Protein 4PT1 (pdb70)

Organism: Locusta migratoria (NCBI:txid7004)

Solvent-accessible surface area: 12948 Å² total; per-residue (Å²): 134,158,64,144,14,63,20,89,32,13,123,22,0,67,118,9,4,133,64,0,62,89,91,22,55,6,79,16,75,38,14,62,27,24,6,78,56,49,98,12,78,54,110,61,2,28,39,5,10,32,21,21,5,41,90,14,80,1,5,37,104,116,6,86,31,59,53,66,48,14,29,105,8,13,11,72,70,10,71,140,73,6,54,116,11,6,75,72,1,68,165,32,92,35,112,88,20,12,30,2,0,4,0,0,29,27,11,17,80,79,50,45,77,131,22,19,44,78,38,21,87,30,26,30,85,69,22,51,136,219,98,96,20,55,19,89,30,16,120,31,0,134,122,9,2,136,65,0,52,97,85,20,58,7,69,40,90,8,10,86,55,17,6,51,14,5,65,5,86,63,109,68,2,30,39,5,10,32,19,20,5,43,92,15,79,0,5,39,104,117,7,96,36,58,58,73,56,14,30,104,10,12,10,75,60,12,67,118,67,5,55,144,12,7,75,56,1,92,130,36,114,69,158,98,11,13,41,2,0,14,51,1,28,45,27,17,58,84,54,44,76,109,22,20,42,90,37,22,77,28,26,13,92,56,7,33,152

Structure (mmCIF, N/CA/C/O backbone):
data_4PT1
#
_entry.id   4PT1
#
_cell.length_a   33.103
_cell.length_b   66.039
_cell.length_c   51.134
_cell.angle_alpha   90.00
_cell.angle_beta   92.41
_cell.angle_gamma   90.00
#
_symmetry.space_group_name_H-M   'P 1 21 1'
#
loop_
_entity.id
_entity.type
_entity.pdbx_description
1 polymer 'Odorant-binding protein 1d'
2 non-polymer 2-(2-METHOXYETHOXY)ETHANOL
3 water water
#
loop_
_atom_site.group_PDB
_atom_site.id
_atom_site.type_symbol
_atom_site.label_atom_id
_atom_site.label_alt_id
_atom_site.label_comp_id
_atom_site.label_asym_id
_atom_site.label_entity_id
_atom_site.label_seq_id
_atom_site.pdbx_PDB_ins_code
_atom_site.Cartn_x
_atom_site.Cartn_y
_atom_site.Cartn_z
_atom_site.occupancy
_atom_site.B_iso_or_equiv
_atom_site.auth_seq_id
_atom_site.auth_comp_id
_atom_site.auth_asym_id
_atom_site.auth_atom_id
_atom_site.pdbx_PDB_model_num
ATOM 1 N N . VAL A 1 3 ? 34.887 21.032 19.249 1.00 55.87 3 VAL A N 1
ATOM 2 C CA . VAL A 1 3 ? 34.462 21.629 20.542 1.00 43.55 3 VAL A CA 1
ATOM 3 C C . VAL A 1 3 ? 35.285 21.048 21.685 1.00 36.23 3 VAL A C 1
ATOM 4 O O . VAL A 1 3 ? 35.839 19.947 21.585 1.00 38.97 3 VAL A O 1
ATOM 6 N N . ASN A 1 4 ? 35.366 21.811 22.767 1.00 34.56 4 ASN A N 1
ATOM 7 C CA . ASN A 1 4 ? 36.045 21.394 23.984 1.00 32.33 4 ASN A CA 1
ATOM 8 C C . ASN A 1 4 ? 35.020 21.107 25.066 1.00 34.11 4 ASN A C 1
ATOM 9 O O . ASN A 1 4 ? 35.358 20.988 26.255 1.00 31.36 4 ASN A O 1
ATOM 14 N N . MET A 1 5 ? 33.762 21.010 24.635 1.00 36.36 5 MET A N 1
ATOM 15 C CA . MET A 1 5 ? 32.643 20.745 25.527 1.00 40.63 5 MET A CA 1
ATOM 16 C C . MET A 1 5 ? 32.769 19.327 26.077 1.00 37.43 5 MET A C 1
ATOM 17 O O . MET A 1 5 ? 32.955 18.367 25.316 1.00 39.95 5 MET A O 1
ATOM 19 N N . LYS A 1 6 ? 32.718 19.229 27.405 1.00 34.35 6 LYS A N 1
ATOM 20 C CA . LYS A 1 6 ? 32.759 17.961 28.115 1.00 36.16 6 LYS A CA 1
ATOM 21 C C . LYS A 1 6 ? 31.360 17.758 28.668 1.00 31.63 6 LYS A C 1
ATOM 22 O O . LYS A 1 6 ? 30.930 18.492 29.555 1.00 27.31 6 LYS A O 1
ATOM 27 N N . LEU A 1 7 ? 30.634 16.787 28.122 1.00 30.60 7 LEU A N 1
ATOM 28 C CA . LEU A 1 7 ? 29.288 16.490 28.621 1.00 27.32 7 LEU A CA 1
ATOM 29 C C . LEU A 1 7 ? 29.369 15.956 30.064 1.00 28.49 7 LEU A C 1
ATOM 30 O O . LEU A 1 7 ? 30.072 14.970 30.328 1.00 36.50 7 LEU A O 1
ATOM 35 N N . THR A 1 8 ? 28.702 16.648 30.992 1.00 26.78 8 THR A N 1
ATOM 36 C CA . THR A 1 8 ? 28.498 16.177 32.359 1.00 28.29 8 THR A CA 1
ATOM 37 C C . THR A 1 8 ? 27.008 15.834 32.532 1.00 27.03 8 THR A C 1
ATOM 38 O O . THR A 1 8 ? 26.332 15.560 31.540 1.00 28.19 8 THR A O 1
ATOM 42 N N . GLY A 1 9 ? 26.504 15.816 33.763 1.00 25.14 9 GLY A N 1
ATOM 43 C CA . GLY A 1 9 ? 25.105 15.448 34.023 1.00 28.78 9 GLY A CA 1
ATOM 44 C C . GLY A 1 9 ? 24.948 14.045 34.585 1.00 27.17 9 GLY A C 1
ATOM 45 O O . GLY A 1 9 ? 25.899 13.261 34.585 1.00 26.10 9 GLY A O 1
ATOM 46 N N . ARG A 1 10 ? 23.745 13.727 35.068 1.00 23.79 10 ARG A N 1
ATOM 47 C CA . ARG A 1 10 ? 23.513 12.470 35.793 1.00 23.09 10 ARG A CA 1
ATOM 48 C C . ARG A 1 10 ? 23.736 11.221 34.940 1.00 23.05 10 ARG A C 1
ATOM 49 O O . ARG A 1 10 ? 24.256 10.224 35.434 1.00 23.13 10 ARG A O 1
ATOM 57 N N . ILE A 1 11 ? 23.381 11.275 33.657 1.00 21.78 11 ILE A N 1
ATOM 58 C CA . ILE A 1 11 ? 23.582 10.125 32.779 1.00 20.19 11 ILE A CA 1
ATOM 59 C C . ILE A 1 11 ? 25.074 9.872 32.524 1.00 19.76 11 ILE A C 1
ATOM 60 O O . ILE A 1 11 ? 25.559 8.739 32.616 1.00 21.60 11 ILE A O 1
ATOM 65 N N . MET A 1 12 ? 25.819 10.922 32.228 1.00 21.17 12 MET A N 1
ATOM 66 C CA . MET A 1 12 ? 27.243 10.744 32.002 1.00 23.36 12 MET A CA 1
ATOM 67 C C . MET A 1 12 ? 27.948 10.303 33.286 1.00 22.64 12 MET A C 1
ATOM 68 O O . MET A 1 12 ? 28.808 9.403 33.236 1.00 25.55 12 MET A O 1
ATOM 73 N N . ASP A 1 13 ? 27.573 10.908 34.415 1.00 23.64 13 ASP A N 1
ATOM 74 C CA . ASP A 1 13 ? 28.135 10.551 35.739 1.00 26.93 13 ASP A CA 1
ATOM 75 C C . ASP A 1 13 ? 28.000 9.064 36.045 1.00 23.72 13 ASP A C 1
ATOM 76 O O . ASP A 1 13 ? 28.920 8.448 36.598 1.00 23.44 13 ASP A O 1
ATOM 81 N N . ALA A 1 14 ? 26.849 8.496 35.698 1.00 20.63 14 ALA A N 1
ATOM 82 C CA . ALA A 1 14 ? 26.528 7.117 36.052 1.00 19.70 14 ALA A CA 1
ATOM 83 C C . ALA A 1 14 ? 26.536 6.167 34.856 1.00 17.67 14 ALA A C 1
ATOM 84 O O . ALA A 1 14 ? 26.002 5.073 34.955 1.00 15.76 14 ALA A O 1
ATOM 86 N N . ALA A 1 15 ? 27.185 6.551 33.760 1.00 17.07 15 ALA A N 1
ATOM 87 C CA . ALA A 1 15 ? 27.232 5.718 32.557 1.00 18.90 15 ALA A CA 1
ATOM 88 C C . ALA A 1 15 ? 27.751 4.297 32.788 1.00 16.57 15 ALA A C 1
ATOM 89 O O . ALA A 1 15 ? 27.166 3.341 32.278 1.00 14.19 15 ALA A O 1
ATOM 91 N N . LYS A 1 16 ? 28.866 4.162 33.505 1.00 15.69 16 LYS A N 1
ATOM 92 C CA . LYS A 1 16 ? 29.435 2.843 33.805 1.00 16.82 16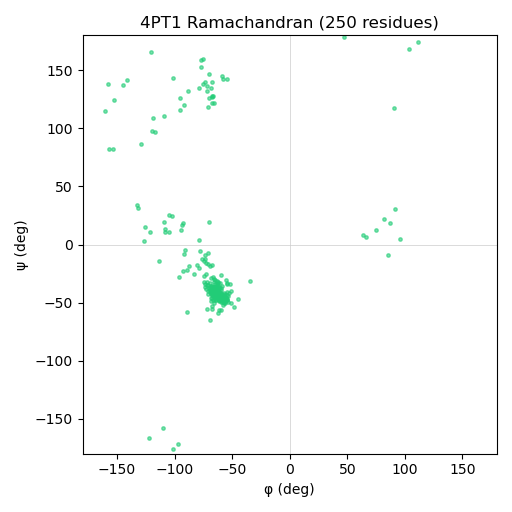 LYS A CA 1
ATOM 93 C C . LYS A 1 16 ? 28.483 2.014 34.646 1.00 14.52 16 LYS A C 1
ATOM 94 O O . LYS A 1 16 ? 28.297 0.838 34.386 1.00 15.78 16 LYS A O 1
ATOM 97 N N . GLU A 1 17 ? 27.921 2.625 35.687 1.00 14.41 17 GLU A N 1
ATOM 98 C CA . GLU A 1 17 ? 26.978 1.955 36.570 1.00 14.02 17 GLU A CA 1
ATOM 99 C C . GLU A 1 17 ? 25.761 1.422 35.841 1.00 14.32 17 GLU A C 1
ATOM 100 O O . GLU A 1 17 ? 25.421 0.236 35.969 1.00 14.92 17 GLU A O 1
ATOM 106 N N . VAL A 1 18 ? 25.112 2.295 35.077 1.00 15.04 18 VAL A N 1
ATOM 107 C CA . VAL A 1 18 ? 23.881 1.922 34.371 1.00 14.31 18 VAL A CA 1
ATOM 108 C C . VAL A 1 18 ? 24.184 0.973 33.216 1.00 12.88 18 VAL A C 1
ATOM 109 O O . VAL A 1 18 ? 23.426 0.044 32.979 1.00 13.46 18 VAL A O 1
ATOM 113 N N . ASP A 1 19 ? 25.322 1.145 32.545 1.00 13.31 19 ASP A N 1
ATOM 114 C CA . ASP A 1 19 ? 25.715 0.186 31.521 1.00 12.53 19 ASP A CA 1
ATOM 115 C C . ASP A 1 19 ? 25.936 -1.209 32.128 1.00 14.13 19 ASP A C 1
ATOM 116 O O . ASP A 1 19 ? 25.542 -2.238 31.561 1.00 14.18 19 ASP A O 1
ATOM 121 N N . HIS A 1 20 ? 26.569 -1.249 33.297 1.00 13.36 20 HIS A N 1
ATOM 122 C CA . HIS A 1 20 ? 26.796 -2.542 33.952 1.00 15.39 20 HIS A CA 1
ATOM 123 C C . HIS A 1 20 ? 25.493 -3.288 34.179 1.00 15.35 20 HIS A C 1
ATOM 124 O O . HIS A 1 20 ? 25.362 -4.446 33.777 1.00 16.36 20 HIS A O 1
ATOM 131 N N . THR A 1 21 ? 24.498 -2.622 34.763 1.00 14.97 21 THR A N 1
ATOM 132 C CA . THR A 1 21 ? 23.253 -3.307 35.101 1.00 16.00 21 THR A CA 1
ATOM 133 C C . THR 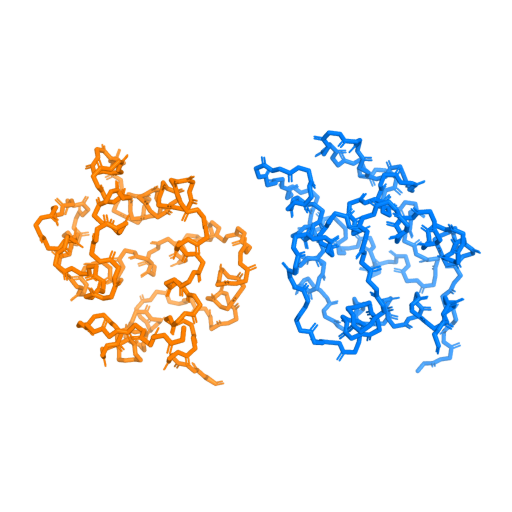A 1 21 ? 22.478 -3.637 33.824 1.00 14.28 21 THR A C 1
ATOM 134 O O . THR A 1 21 ? 21.961 -4.737 33.665 1.00 14.37 21 THR A O 1
ATOM 138 N N . CYS A 1 22 ? 22.433 -2.704 32.894 1.00 11.99 22 CYS A N 1
ATOM 139 C CA . CYS A 1 22 ? 21.625 -2.910 31.689 1.00 12.95 22 CYS A CA 1
ATOM 140 C C . CYS A 1 22 ? 22.201 -3.907 30.683 1.00 14.58 22 CYS A C 1
ATOM 141 O O . CYS A 1 22 ? 21.451 -4.632 30.005 1.00 14.20 22 CYS A O 1
ATOM 144 N N . ARG A 1 23 ? 23.518 -3.918 30.547 1.00 15.44 23 ARG A N 1
ATOM 145 C CA . ARG A 1 23 ? 24.151 -4.884 29.654 1.00 17.60 23 ARG A CA 1
ATOM 146 C C . ARG A 1 23 ? 24.016 -6.291 30.178 1.00 15.92 23 ARG A C 1
ATOM 147 O O . ARG A 1 23 ? 23.803 -7.217 29.402 1.00 20.30 23 ARG A O 1
ATOM 155 N N . SER A 1 24 ? 24.149 -6.450 31.486 1.00 18.54 24 SER A N 1
ATOM 156 C CA . SER A 1 24 ? 23.969 -7.761 32.094 1.00 23.84 24 SER A CA 1
ATOM 157 C C . SER A 1 24 ? 22.524 -8.240 31.943 1.00 23.04 24 SER A C 1
ATOM 158 O O . SER A 1 24 ? 22.316 -9.404 31.653 1.00 27.30 24 SER A O 1
ATOM 161 N N . SER A 1 25 ? 21.549 -7.342 32.080 1.00 18.54 25 SER A N 1
ATOM 162 C CA . SER A 1 25 ? 20.113 -7.715 31.928 1.00 18.40 25 SER A CA 1
ATOM 163 C C . SER A 1 25 ? 19.714 -8.123 30.493 1.00 18.97 25 SER A C 1
ATOM 164 O O . SER A 1 25 ? 19.010 -9.128 30.270 1.00 21.57 25 SER A O 1
ATOM 167 N N . THR A 1 26 ? 20.186 -7.366 29.510 1.00 16.97 26 THR A N 1
ATOM 168 C CA . THR A 1 26 ? 19.704 -7.469 28.133 1.00 17.77 26 THR A CA 1
ATOM 169 C C . THR A 1 26 ? 20.530 -8.436 27.275 1.00 19.26 26 THR A C 1
ATOM 170 O O . THR A 1 26 ? 20.049 -8.947 26.250 1.00 21.07 26 THR A O 1
ATOM 174 N N . GLY A 1 27 ? 21.772 -8.673 27.684 1.00 19.02 27 GLY A N 1
ATOM 175 C CA . GLY A 1 27 ? 22.674 -9.596 26.973 1.00 22.39 27 GLY A CA 1
ATOM 176 C C . GLY A 1 27 ? 23.353 -8.947 25.776 1.00 26.43 27 GLY A C 1
ATOM 177 O O . GLY A 1 27 ? 23.804 -9.620 24.846 1.00 27.58 27 GLY A O 1
ATOM 178 N N . VAL A 1 28 ? 23.431 -7.624 25.796 1.00 25.60 28 VAL A N 1
ATOM 179 C CA . VAL A 1 28 ? 24.047 -6.899 24.694 1.00 31.89 28 VAL A CA 1
ATOM 180 C C . VAL A 1 28 ? 25.556 -6.804 25.035 1.00 32.53 28 VAL A C 1
ATOM 181 O O . VAL A 1 28 ? 25.914 -6.515 26.179 1.00 36.79 28 VAL A O 1
ATOM 185 N N . PRO A 1 29 ? 26.448 -7.130 24.082 1.00 38.94 29 PRO A N 1
ATOM 186 C CA . PRO A 1 29 ? 27.888 -6.947 24.279 1.00 40.54 29 PRO A CA 1
ATOM 187 C C . PRO A 1 29 ? 28.331 -5.627 23.641 1.00 41.41 29 PRO A C 1
ATOM 188 O O . PRO A 1 29 ? 27.487 -4.876 23.185 1.00 41.44 29 PRO A O 1
ATOM 192 N N . ARG A 1 30 ? 29.637 -5.373 23.581 1.00 45.73 30 ARG A N 1
ATOM 193 C CA . ARG A 1 30 ? 30.171 -4.091 23.099 1.00 45.07 30 ARG A CA 1
ATOM 194 C C . ARG A 1 30 ? 30.069 -3.824 21.594 1.00 48.40 30 ARG A C 1
ATOM 195 O O . ARG A 1 30 ? 29.517 -2.799 21.207 1.00 38.01 30 ARG A O 1
ATOM 203 N N . ASP A 1 31 ? 30.602 -4.705 20.743 1.00 54.32 31 ASP A N 1
ATOM 204 C CA . ASP A 1 31 ? 30.529 -4.492 19.278 1.00 49.93 31 ASP A CA 1
ATOM 205 C C . ASP A 1 31 ? 29.204 -3.813 18.889 1.00 51.51 31 ASP A C 1
ATOM 206 O O . ASP A 1 31 ? 29.127 -3.022 17.939 1.00 38.63 31 ASP A O 1
ATOM 208 N N . MET A 1 32 ? 28.164 -4.112 19.656 1.00 49.71 32 MET A N 1
ATOM 209 C CA . MET A 1 32 ? 26.897 -3.423 19.529 1.00 44.66 32 MET A CA 1
ATOM 210 C C . MET A 1 32 ? 26.925 -1.953 19.947 1.00 33.58 32 MET A C 1
ATOM 211 O O . MET A 1 32 ? 26.559 -1.118 19.137 1.00 31.46 32 MET A O 1
ATOM 216 N N . LEU A 1 33 ? 27.368 -1.668 21.181 1.00 32.21 33 LEU A N 1
ATOM 217 C CA . LEU A 1 33 ? 27.335 -0.316 21.785 1.00 27.65 33 LEU A CA 1
ATOM 218 C C . LEU A 1 33 ? 28.314 0.684 21.140 1.00 31.30 33 LEU A C 1
ATOM 219 O O . LEU A 1 33 ? 27.869 1.690 20.534 1.00 31.09 33 LEU A O 1
ATOM 224 N N . HIS A 1 34 ? 29.628 0.442 21.262 1.00 22.96 34 HIS A N 1
ATOM 225 C CA A HIS A 1 34 ? 30.565 1.403 20.647 0.50 21.85 34 HIS A CA 1
ATOM 226 C CA B HIS A 1 34 ? 30.647 1.283 20.636 0.50 20.35 34 HIS A CA 1
ATOM 227 C C . HIS A 1 34 ? 30.370 1.445 19.169 1.00 17.83 34 HIS A C 1
ATOM 228 O O . HIS A 1 34 ? 30.625 2.491 18.560 1.00 25.13 34 HIS A O 1
ATOM 241 N N . ARG A 1 35 ? 29.870 0.369 18.579 1.00 20.26 35 ARG A N 1
ATOM 242 C CA . ARG A 1 35 ? 29.527 0.378 17.142 1.00 23.83 35 ARG A CA 1
ATOM 243 C C . ARG A 1 35 ? 28.310 1.197 16.823 1.00 28.30 35 ARG A C 1
ATOM 244 O O . ARG A 1 35 ? 28.204 1.786 15.743 1.00 32.25 35 ARG A O 1
ATOM 246 N N . TYR A 1 36 ? 27.348 1.196 17.735 1.00 26.23 36 TYR A N 1
ATOM 247 C CA . TYR A 1 36 ? 26.211 2.083 17.590 1.00 25.19 36 TYR A CA 1
ATOM 248 C C . TYR A 1 36 ? 26.675 3.526 17.749 1.00 23.15 36 TYR A C 1
ATOM 249 O O . TYR A 1 36 ? 26.210 4.397 17.028 1.00 24.40 36 TYR A O 1
ATOM 258 N N . ALA A 1 37 ? 27.585 3.771 18.700 1.00 21.89 37 ALA A N 1
ATOM 259 C CA . ALA A 1 37 ? 28.145 5.111 18.888 1.00 24.01 37 ALA A CA 1
ATOM 260 C C . ALA A 1 37 ? 28.827 5.554 17.591 1.00 29.10 37 ALA A C 1
ATOM 261 O O . ALA A 1 37 ? 28.538 6.641 17.051 1.00 25.67 37 ALA A O 1
ATOM 263 N N . GLU A 1 38 ? 29.675 4.670 17.058 1.00 28.23 38 GLU A N 1
ATOM 264 C CA . GLU A 1 38 ? 30.392 4.918 15.809 1.00 31.68 38 GLU A CA 1
ATOM 265 C C . GLU A 1 38 ? 29.464 4.893 14.574 1.00 30.64 38 GLU A C 1
ATOM 266 O O . GLU A 1 38 ? 29.935 4.697 13.447 1.00 28.17 38 GLU A O 1
ATOM 268 N N . GLY A 1 39 ? 28.157 5.058 14.796 1.00 30.13 39 GLY A N 1
ATOM 269 C CA . GLY A 1 39 ? 27.181 5.280 13.700 1.00 30.76 39 GLY A CA 1
ATOM 270 C C . GLY A 1 39 ? 26.625 4.043 13.009 1.00 32.15 39 GLY A C 1
ATOM 271 O O . GLY A 1 39 ? 25.676 4.142 12.200 1.00 29.84 39 GLY A O 1
ATOM 272 N N . GLN A 1 40 ? 27.194 2.877 13.314 1.00 34.35 40 GLN A N 1
ATOM 273 C CA . GLN A 1 40 ? 26.793 1.625 12.669 1.00 32.68 40 GLN A CA 1
ATOM 274 C C . GLN A 1 40 ? 25.380 1.269 13.096 1.00 32.22 40 GLN A C 1
ATOM 275 O O . GLN A 1 40 ? 25.017 1.449 14.260 1.00 31.18 40 GLN A O 1
ATOM 277 N N . THR A 1 41 ? 24.562 0.774 12.180 1.00 33.84 41 THR A N 1
ATOM 278 C CA . THR A 1 41 ? 23.211 0.397 12.594 1.00 37.46 41 THR A CA 1
ATOM 279 C C . THR A 1 41 ? 23.244 -0.861 13.474 1.00 38.01 41 THR A C 1
ATOM 280 O O . THR A 1 41 ? 23.710 -1.921 13.060 1.00 35.88 41 THR A O 1
ATOM 284 N N . VAL A 1 42 ? 22.788 -0.696 14.713 1.00 33.42 42 VAL A N 1
ATOM 285 C CA . VAL A 1 42 ? 22.609 -1.790 15.640 1.00 29.92 42 VAL A CA 1
ATOM 286 C C . VAL A 1 42 ? 21.121 -1.825 15.974 1.00 33.40 42 VAL A C 1
ATOM 287 O O . VAL A 1 42 ? 20.625 -0.931 16.641 1.00 34.41 42 VAL A O 1
ATOM 291 N N . ASP A 1 43 ? 20.406 -2.838 15.478 1.00 32.86 43 ASP A N 1
ATOM 292 C CA . ASP A 1 43 ? 18.955 -2.962 15.685 1.00 31.88 43 ASP A CA 1
ATOM 293 C C . ASP A 1 43 ? 18.514 -4.315 16.293 1.00 28.42 43 ASP A C 1
ATOM 294 O O . ASP A 1 43 ? 17.347 -4.674 16.247 1.00 28.58 43 ASP A O 1
ATOM 299 N N . ASP A 1 44 ? 19.459 -5.068 16.832 1.00 31.01 44 ASP A N 1
ATOM 300 C CA . ASP A 1 44 ? 19.157 -6.312 17.525 1.00 25.69 44 ASP A CA 1
ATOM 301 C C . ASP A 1 44 ? 18.130 -6.051 18.630 1.00 25.61 44 ASP A C 1
ATOM 302 O O . ASP A 1 44 ? 18.155 -4.989 19.271 1.00 24.31 44 ASP A O 1
ATOM 307 N N . ASP A 1 45 ? 17.207 -7.001 18.813 1.00 24.21 45 ASP A N 1
ATOM 308 C CA . ASP A 1 45 ? 16.182 -6.902 19.837 1.00 22.03 45 ASP A CA 1
ATOM 309 C C . ASP A 1 45 ? 16.791 -6.580 21.194 1.00 17.31 45 ASP A C 1
ATOM 310 O O . ASP A 1 45 ? 16.212 -5.811 21.932 1.00 17.12 45 ASP A O 1
ATOM 315 N N . ASP A 1 46 ? 17.932 -7.178 21.525 1.00 16.98 46 ASP A N 1
ATOM 316 C CA . ASP A 1 46 ? 18.601 -6.906 22.810 1.00 17.70 46 ASP A CA 1
ATOM 317 C C . ASP A 1 46 ? 19.160 -5.495 22.923 1.00 17.16 46 ASP A C 1
ATOM 318 O O . ASP A 1 46 ? 19.114 -4.907 23.992 1.00 14.94 46 ASP A O 1
ATOM 323 N N . PHE A 1 47 ? 19.701 -4.959 21.837 1.00 17.29 47 PHE A N 1
ATOM 324 C CA . PHE A 1 47 ? 20.142 -3.565 21.864 1.00 18.53 47 PHE A CA 1
ATOM 325 C C . PHE A 1 47 ? 18.968 -2.596 22.135 1.00 16.41 47 PHE A C 1
ATOM 326 O O . PHE A 1 47 ? 19.088 -1.669 22.937 1.00 15.14 47 PHE A O 1
ATOM 334 N N . LYS A 1 48 ? 17.824 -2.807 21.501 1.00 15.55 48 LYS A N 1
ATOM 335 C CA . LYS A 1 48 ? 16.639 -1.992 21.798 1.00 16.96 48 LYS A CA 1
ATOM 336 C C . LYS A 1 48 ? 16.262 -2.022 23.292 1.00 16.82 48 LYS A C 1
ATOM 337 O O . LYS A 1 48 ? 15.928 -0.992 23.904 1.00 15.51 48 LYS A O 1
ATOM 343 N N . CYS A 1 49 ? 16.323 -3.205 23.884 1.00 15.61 49 CYS A N 1
ATOM 344 C CA . CYS A 1 49 ? 15.972 -3.340 25.288 1.00 12.39 49 CYS A CA 1
ATOM 345 C C . CYS A 1 49 ? 17.052 -2.734 26.182 1.00 12.93 49 CYS A C 1
ATOM 346 O O . CYS A 1 49 ? 16.752 -2.287 27.266 1.00 13.23 49 CYS A O 1
ATOM 349 N N . TYR A 1 50 ? 18.288 -2.669 25.689 1.00 13.11 50 TYR A N 1
ATOM 350 C CA . TYR A 1 50 ? 19.349 -1.935 26.369 1.00 11.68 50 TYR A CA 1
ATOM 351 C C . TYR A 1 50 ? 19.039 -0.421 26.432 1.00 11.52 50 TYR A C 1
ATOM 352 O O . TYR A 1 50 ? 19.162 0.191 27.496 1.00 10.47 50 TYR A O 1
ATOM 361 N N . LEU A 1 51 ? 18.640 0.189 25.310 1.00 11.87 51 LEU A N 1
ATOM 362 C CA . LEU A 1 51 ? 18.151 1.579 25.298 1.00 13.29 51 LEU A CA 1
ATOM 363 C C . LEU A 1 51 ? 17.001 1.773 26.284 1.00 11.77 51 LEU A C 1
ATOM 364 O O . LEU A 1 51 ? 16.995 2.728 27.089 1.00 11.18 51 LEU A O 1
ATOM 369 N N . LYS A 1 52 ? 16.034 0.858 26.231 1.00 12.06 52 LYS A N 1
ATOM 370 C CA . LYS A 1 52 ? 14.902 0.889 27.157 1.00 11.56 52 LYS A CA 1
ATOM 371 C C . LYS A 1 52 ? 15.386 0.840 28.603 1.00 11.34 52 LYS A C 1
ATOM 372 O O . LYS A 1 52 ? 14.916 1.600 29.452 1.00 11.00 52 LYS A O 1
ATOM 378 N N . CYS A 1 53 ? 16.342 -0.031 28.886 1.00 11.16 53 CYS A N 1
ATOM 379 C CA . CYS A 1 53 ? 16.824 -0.205 30.248 1.00 10.89 53 CYS A CA 1
ATOM 380 C C . CYS A 1 53 ? 17.467 1.072 30.779 1.00 11.16 53 CYS A C 1
ATOM 381 O O . CYS A 1 53 ? 17.241 1.433 31.924 1.00 12.44 53 CYS A O 1
ATOM 384 N N . ILE A 1 54 ? 18.278 1.738 29.959 1.00 11.25 54 ILE A N 1
ATOM 385 C CA . ILE A 1 54 ? 18.869 3.031 30.311 1.00 12.92 54 ILE A CA 1
ATOM 386 C C . ILE A 1 54 ? 17.759 4.036 30.640 1.00 12.98 54 ILE A C 1
ATOM 387 O O . ILE A 1 54 ? 17.813 4.733 31.643 1.00 12.05 54 ILE A O 1
ATOM 392 N N . MET A 1 55 ? 16.732 4.101 29.801 1.00 10.64 55 MET A N 1
ATOM 393 C CA . MET A 1 55 ? 15.682 5.081 30.047 1.00 9.68 55 MET A CA 1
ATOM 394 C C . MET A 1 55 ? 14.958 4.791 31.360 1.00 9.60 55 MET A C 1
ATOM 395 O O . MET A 1 55 ? 14.598 5.719 32.086 1.00 13.84 55 MET A O 1
ATOM 400 N N . VAL A 1 56 ? 14.739 3.514 31.661 1.00 10.36 56 VAL A N 1
ATOM 401 C CA . VAL A 1 56 ? 14.052 3.116 32.912 1.00 11.59 56 VAL A CA 1
ATOM 402 C C . VAL A 1 56 ? 14.903 3.499 34.106 1.00 12.89 56 VAL A C 1
ATOM 403 O O . VAL A 1 56 ? 14.403 4.033 35.078 1.00 13.89 56 VAL A O 1
ATOM 407 N N . GLU A 1 57 ? 16.206 3.264 34.012 1.00 12.43 57 GLU A N 1
ATOM 408 C CA . GLU A 1 57 ? 17.110 3.589 35.115 1.00 13.93 57 GLU A CA 1
ATOM 409 C C . GLU A 1 57 ? 17.211 5.120 35.338 1.00 16.92 57 GLU A C 1
ATOM 410 O O . GLU A 1 57 ? 17.437 5.578 36.468 1.00 19.80 57 GLU A O 1
ATOM 416 N N . PHE A 1 58 ? 17.000 5.906 34.286 1.00 17.36 58 PHE A N 1
ATOM 417 C CA . PHE A 1 58 ? 16.975 7.379 34.428 1.00 17.69 58 PHE A CA 1
ATOM 418 C C . PHE A 1 58 ? 15.567 7.988 34.377 1.00 17.54 58 PHE A C 1
ATOM 419 O O . PHE A 1 58 ? 15.397 9.156 34.022 1.00 18.53 58 PHE A O 1
ATOM 427 N N . ASN A 1 59 ? 14.563 7.191 34.744 1.00 16.04 59 ASN A N 1
ATOM 428 C CA . ASN A 1 59 ? 13.206 7.681 35.020 1.00 18.00 59 ASN A CA 1
ATOM 429 C C . ASN A 1 59 ? 12.414 8.264 33.841 1.00 17.55 59 ASN A C 1
ATOM 430 O O . ASN A 1 59 ? 11.306 8.774 34.054 1.00 18.62 59 ASN A O 1
ATOM 435 N N . SER A 1 60 ? 12.949 8.167 32.621 1.00 13.30 60 SER A N 1
ATOM 436 C CA . SER A 1 60 ? 12.299 8.725 31.425 1.00 15.35 60 SER A CA 1
ATOM 437 C C . SER A 1 60 ? 11.407 7.727 30.723 1.00 15.33 60 SER A C 1
ATOM 438 O O . SER A 1 60 ? 10.695 8.092 29.786 1.00 16.63 60 SER A O 1
ATOM 441 N N . LEU A 1 61 ? 11.452 6.465 31.161 1.00 16.72 61 LEU A N 1
ATOM 442 C CA . LEU A 1 61 ? 10.512 5.456 30.692 1.00 18.25 61 LEU A CA 1
ATOM 443 C C . L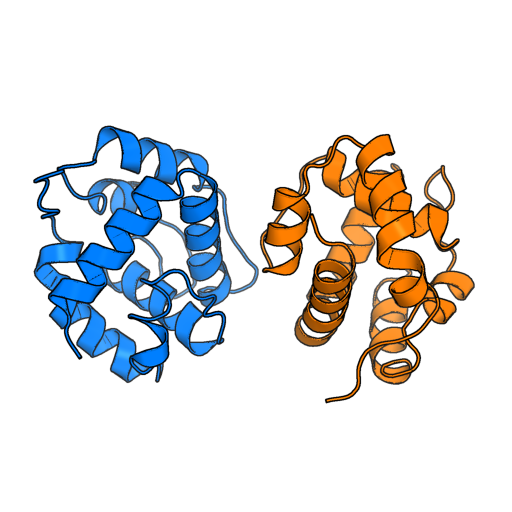EU A 1 61 ? 10.110 4.542 31.852 1.00 17.85 61 LEU A C 1
ATOM 444 O O . LEU A 1 61 ? 10.920 4.217 32.729 1.00 17.81 61 LEU A O 1
ATOM 449 N N . SER A 1 62 ? 8.842 4.157 31.883 1.00 21.11 62 SER A N 1
ATOM 450 C CA . SER A 1 62 ? 8.395 3.150 32.836 1.00 19.77 62 SER A CA 1
ATOM 451 C C . SER A 1 62 ? 8.837 1.800 32.301 1.00 17.89 62 SER A C 1
ATOM 452 O O . SER A 1 62 ? 9.080 1.638 31.110 1.00 17.35 62 SER A O 1
ATOM 455 N N . ASP A 1 63 ? 8.920 0.815 33.176 1.00 18.85 63 ASP A N 1
ATOM 456 C CA . ASP A 1 63 ? 9.222 -0.561 32.751 1.00 21.61 63 ASP A CA 1
ATOM 457 C C . ASP A 1 63 ? 8.292 -1.037 31.630 1.00 20.48 63 ASP A C 1
ATOM 458 O O . ASP A 1 63 ? 8.720 -1.771 30.730 1.00 21.26 63 ASP A O 1
ATOM 463 N N . ASP A 1 64 ? 7.032 -0.597 31.653 1.00 20.14 64 ASP A N 1
ATOM 464 C CA . ASP A 1 64 ? 6.076 -1.003 30.623 1.00 24.16 64 ASP A CA 1
ATOM 465 C C . ASP A 1 64 ? 5.970 -0.020 29.462 1.00 22.78 64 ASP A C 1
ATOM 466 O O . ASP A 1 64 ? 5.069 -0.111 28.639 1.00 24.61 64 ASP A O 1
ATOM 471 N N . GLY A 1 65 ? 6.917 0.914 29.395 1.00 19.74 65 GLY A N 1
ATOM 472 C CA . GLY A 1 65 ? 7.113 1.708 28.219 1.00 19.54 65 GLY A CA 1
ATOM 473 C C . GLY A 1 65 ? 6.354 3.031 28.167 1.00 16.01 65 GLY A C 1
ATOM 474 O O . GLY A 1 65 ? 6.043 3.472 27.087 1.00 22.27 65 GLY A O 1
ATOM 475 N N . VAL A 1 66 ? 6.100 3.669 29.312 1.00 20.37 66 VAL A N 1
ATOM 476 C CA . VAL A 1 66 ? 5.464 5.008 29.346 1.00 20.47 66 VAL A CA 1
ATOM 477 C C . VAL A 1 66 ? 6.555 6.092 29.441 1.00 21.14 66 VAL A C 1
ATOM 478 O O . VAL A 1 66 ? 7.286 6.155 30.428 1.00 21.49 66 VAL A O 1
ATOM 482 N N . PHE A 1 67 ? 6.649 6.928 28.407 1.00 19.73 67 PHE A N 1
ATOM 483 C CA . PHE A 1 67 ? 7.620 8.050 28.361 1.00 17.99 67 PHE A CA 1
ATOM 484 C C . PHE A 1 67 ? 7.290 9.159 29.365 1.00 20.75 67 PHE A C 1
ATOM 485 O O . PHE A 1 67 ? 6.135 9.563 29.490 1.00 24.06 67 PHE A O 1
ATOM 493 N N . VAL A 1 68 ? 8.303 9.648 30.087 1.00 19.26 68 VAL A N 1
ATOM 494 C CA . VAL A 1 68 ? 8.130 10.692 31.095 1.00 19.99 68 VAL A CA 1
ATOM 495 C C . VAL A 1 68 ? 8.980 11.933 30.727 1.00 20.73 68 VAL A C 1
ATOM 496 O O . VAL A 1 68 ? 10.175 12.009 31.013 1.00 18.29 68 VAL A O 1
ATOM 500 N N . LEU A 1 69 ? 8.328 12.910 30.107 1.00 20.02 69 LEU A N 1
ATOM 501 C CA . LEU A 1 69 ? 9.008 14.089 29.523 1.00 16.91 69 LEU A CA 1
ATOM 502 C C . LEU A 1 69 ? 9.859 14.875 30.510 1.00 16.43 69 LEU A C 1
ATOM 503 O O . LEU A 1 69 ? 10.960 15.252 30.183 1.00 21.15 69 LEU A O 1
ATOM 508 N N . GLU A 1 70 ? 9.344 15.131 31.703 1.00 19.13 70 GLU A N 1
ATOM 509 C CA . GLU A 1 70 ? 10.027 15.979 32.683 1.00 18.55 70 GLU A CA 1
ATOM 510 C C . GLU A 1 70 ? 11.359 15.364 33.077 1.00 18.44 70 GLU A C 1
ATOM 511 O O . GLU A 1 70 ? 12.371 16.059 33.225 1.00 15.88 70 GLU A O 1
ATOM 513 N N . GLU A 1 71 ? 11.367 14.045 33.212 1.00 17.91 71 GLU A N 1
ATOM 514 C CA . GLU A 1 71 ? 12.589 13.329 33.558 1.00 17.44 71 GLU A CA 1
ATOM 515 C C . GLU A 1 71 ? 13.593 13.344 32.423 1.00 14.06 71 GLU A C 1
ATOM 516 O O . GLU A 1 71 ? 14.779 13.457 32.658 1.00 15.66 71 GLU A O 1
ATOM 522 N N . GLU A 1 72 ? 13.121 13.237 31.195 1.00 13.64 72 GLU A N 1
ATOM 523 C CA . GLU A 1 72 ? 14.038 13.223 30.062 1.00 13.90 72 GLU A CA 1
ATOM 524 C C . GLU A 1 72 ? 14.685 14.586 29.862 1.00 13.29 72 GLU A C 1
ATOM 525 O O . GLU A 1 72 ? 15.867 14.663 29.535 1.00 12.62 72 GLU A O 1
ATOM 531 N N . LEU A 1 73 ? 13.918 15.660 30.077 1.00 13.50 73 LEU A N 1
ATOM 532 C CA . LEU A 1 73 ? 14.468 17.010 29.978 1.00 14.12 73 LEU A CA 1
ATOM 533 C C . LEU A 1 73 ? 15.546 17.194 31.016 1.00 14.91 73 LEU A C 1
ATOM 534 O O . LEU A 1 73 ? 16.585 17.774 30.729 1.00 18.20 73 LEU A O 1
ATOM 539 N N . GLU A 1 74 ? 15.316 16.692 32.224 1.00 16.71 74 GLU A N 1
ATOM 540 C CA . GLU A 1 74 ? 16.369 16.712 33.240 1.00 20.13 74 GLU A CA 1
ATOM 541 C C . GLU A 1 74 ? 17.601 15.887 32.827 1.00 19.95 74 GLU A C 1
ATOM 542 O O . GLU A 1 74 ? 18.737 16.243 33.174 1.00 26.02 74 GLU A O 1
ATOM 548 N N . ASN A 1 75 ? 17.378 14.799 32.090 1.00 17.84 75 ASN A N 1
ATOM 549 C CA . ASN A 1 75 ? 18.480 13.927 31.606 1.00 16.90 75 ASN A CA 1
ATOM 550 C C . ASN A 1 75 ? 19.396 14.561 30.564 1.00 16.36 75 ASN A C 1
ATOM 551 O O . ASN A 1 75 ? 20.493 14.062 30.316 1.00 16.40 75 ASN A O 1
ATOM 556 N N . VAL A 1 76 ? 18.949 15.637 29.925 1.00 15.50 76 VAL A N 1
ATOM 557 C CA . VAL A 1 76 ? 19.804 16.319 28.925 1.00 15.33 76 VAL A CA 1
ATOM 558 C C . VAL A 1 76 ? 21.016 16.940 29.625 1.00 15.57 76 VAL A C 1
ATOM 559 O O . VAL A 1 76 ? 20.838 17.641 30.616 1.00 18.04 76 VAL A O 1
ATOM 563 N N . PRO A 1 77 ? 22.246 16.646 29.148 1.00 15.06 77 PRO A N 1
ATOM 564 C CA . PRO A 1 77 ? 23.450 17.192 29.780 1.00 18.03 77 PRO A CA 1
ATOM 565 C C . PRO A 1 77 ? 23.408 18.703 29.788 1.00 18.44 77 PRO A C 1
ATOM 566 O O . PRO A 1 77 ? 22.925 19.306 28.821 1.00 19.09 77 PRO A O 1
ATOM 570 N N . PRO A 1 78 ? 23.898 19.327 30.871 1.00 18.20 78 PRO A N 1
ATOM 571 C CA . PRO A 1 78 ? 23.757 20.784 30.989 1.00 18.67 78 PRO A CA 1
ATOM 572 C C . PRO A 1 78 ? 24.425 21.561 29.856 1.00 18.50 78 PRO A C 1
ATOM 573 O O . PRO A 1 78 ? 23.967 22.654 29.522 1.00 26.27 78 PRO A O 1
ATOM 577 N N . GLU A 1 79 ? 25.454 20.987 29.234 1.00 17.14 79 GLU A N 1
ATOM 578 C CA . GLU A 1 79 ? 26.233 21.681 28.198 1.00 18.92 79 GLU A CA 1
ATOM 579 C C . GLU A 1 79 ? 25.474 21.826 26.888 1.00 19.08 79 GLU A C 1
ATOM 580 O O . GLU A 1 79 ? 25.846 22.622 26.035 1.00 21.24 79 GLU A O 1
ATOM 586 N N . ILE A 1 80 ? 24.407 21.050 26.737 1.00 18.83 80 ILE A N 1
ATOM 587 C CA . ILE A 1 80 ? 23.599 21.071 25.515 1.00 17.37 80 ILE A CA 1
ATOM 588 C C . ILE A 1 80 ? 22.109 21.182 25.835 1.00 16.40 80 ILE A C 1
ATOM 589 O O . ILE A 1 80 ? 21.273 20.703 25.070 1.00 19.19 80 ILE A O 1
ATOM 594 N N . LYS A 1 81 ? 21.776 21.855 26.933 1.00 15.35 81 LYS A N 1
ATOM 595 C CA . LYS A 1 81 ? 20.380 21.992 27.384 1.00 17.33 81 LYS A CA 1
ATOM 596 C C . LYS A 1 81 ? 19.471 22.534 26.298 1.00 15.72 81 LYS A C 1
ATOM 597 O O . LYS A 1 81 ? 18.429 21.958 26.034 1.00 16.08 81 LYS A O 1
ATOM 603 N N . GLU A 1 82 ? 19.867 23.620 25.648 1.00 15.07 82 GLU A N 1
ATOM 604 C CA . GLU A 1 82 ? 18.985 24.245 24.665 1.00 13.19 82 GLU A CA 1
ATOM 605 C C . GLU A 1 82 ? 18.677 23.310 23.515 1.00 13.58 82 GLU A C 1
ATOM 606 O O . GLU A 1 82 ? 17.519 23.010 23.261 1.00 12.73 82 GLU A O 1
ATOM 612 N N . GLU A 1 83 ? 19.739 22.873 22.840 1.00 14.78 83 GLU A N 1
ATOM 613 C CA . GLU A 1 83 ? 19.657 21.991 21.668 1.00 15.06 83 GLU A CA 1
ATOM 614 C C . GLU A 1 83 ? 19.014 20.646 22.015 1.00 12.70 83 GLU A C 1
ATOM 615 O O . GLU A 1 83 ? 18.221 20.124 21.230 1.00 14.77 83 GLU A O 1
ATOM 621 N N . GLY A 1 84 ? 19.349 20.098 23.189 1.00 11.67 84 GLY A N 1
ATOM 622 C CA . GLY A 1 84 ? 18.816 18.807 23.631 1.00 11.80 84 GLY A CA 1
ATOM 623 C C . GLY A 1 84 ? 17.347 18.857 24.009 1.00 11.62 84 GLY A C 1
ATOM 624 O O . GLY A 1 84 ? 16.594 17.937 23.709 1.00 12.75 84 GLY A O 1
ATOM 625 N N . HIS A 1 85 ? 16.933 19.924 24.679 1.00 11.90 85 HIS A N 1
ATOM 626 C CA . HIS A 1 85 ? 15.523 20.112 24.981 1.00 12.08 85 HIS A CA 1
ATOM 627 C C . HIS A 1 85 ? 14.727 20.183 23.705 1.00 13.17 85 HIS A C 1
ATOM 628 O O . HIS A 1 85 ? 13.635 19.614 23.616 1.00 17.19 85 HIS A O 1
ATOM 635 N N . ARG A 1 86 ? 15.252 20.885 22.711 1.00 14.02 86 ARG A N 1
ATOM 636 C CA . ARG A 1 86 ? 14.565 21.014 21.411 1.00 14.74 86 ARG A CA 1
ATOM 637 C C . ARG A 1 86 ? 14.312 19.629 20.827 1.00 14.03 86 ARG A C 1
ATOM 638 O O . ARG A 1 86 ? 13.199 19.300 20.439 1.00 17.12 86 ARG A O 1
ATOM 643 N N . VAL A 1 87 ? 15.346 18.800 20.791 1.00 11.47 87 VAL A N 1
ATOM 644 C CA . VAL A 1 87 ? 15.202 17.412 20.360 1.00 13.40 87 VAL A CA 1
ATOM 645 C C . VAL A 1 87 ? 14.182 16.587 21.161 1.00 14.79 87 VAL A C 1
ATOM 646 O O . VAL A 1 87 ? 13.343 15.897 20.593 1.00 17.56 87 VAL A O 1
ATOM 650 N N . VAL A 1 88 ? 14.235 16.671 22.489 1.00 14.15 88 VAL A N 1
ATOM 651 C CA . VAL A 1 88 ? 13.295 15.927 23.302 1.00 14.65 88 VAL A CA 1
ATOM 652 C C . VAL A 1 88 ? 11.842 16.339 23.034 1.00 16.82 88 VAL A C 1
ATOM 653 O O . VAL A 1 88 ? 10.961 15.472 22.922 1.00 17.14 88 VAL A O 1
ATOM 657 N N . HIS A 1 89 ? 11.600 17.645 22.916 1.00 15.72 89 HIS A N 1
ATOM 658 C CA . HIS A 1 89 ? 10.249 18.159 22.673 1.00 17.81 89 HIS A CA 1
ATOM 659 C C . HIS A 1 89 ? 9.758 17.722 21.334 1.00 19.77 89 HIS A C 1
ATOM 660 O O . HIS A 1 89 ? 8.553 17.481 21.167 1.00 24.69 89 HIS A O 1
ATOM 667 N N . SER A 1 90 ? 10.668 17.572 20.371 1.00 18.20 90 SER A N 1
ATOM 668 C CA . SER A 1 90 ? 10.267 17.161 19.022 1.00 20.37 90 SER A CA 1
ATOM 669 C C . SER A 1 90 ? 9.904 15.663 18.928 1.00 22.14 90 SER A C 1
ATOM 670 O O . SER A 1 90 ? 9.261 15.236 17.961 1.00 25.35 90 SER A O 1
ATOM 673 N N . CYS A 1 91 ? 10.275 14.888 19.949 1.00 19.85 91 CYS A N 1
ATOM 674 C CA . CYS A 1 91 ? 10.167 13.419 19.930 1.00 21.79 91 CYS A CA 1
ATOM 675 C C . CYS A 1 91 ? 9.293 12.856 21.056 1.00 23.14 91 CYS A C 1
ATOM 676 O O . CYS A 1 91 ? 9.253 11.636 21.289 1.00 22.62 91 CYS A O 1
ATOM 679 N N . LYS A 1 92 ? 8.579 13.747 21.740 1.00 22.67 92 LYS A N 1
ATOM 680 C CA . LYS A 1 92 ? 7.876 13.399 22.971 1.00 25.34 92 LYS A CA 1
ATOM 681 C C . LYS A 1 92 ? 6.555 12.636 22.768 1.00 25.63 92 LYS A C 1
ATOM 682 O O . LYS A 1 92 ? 5.944 12.203 23.755 1.00 28.90 92 LYS A O 1
ATOM 688 N N . HIS A 1 93 ? 6.133 12.475 21.513 1.00 24.28 93 HIS A N 1
ATOM 689 C CA . HIS A 1 93 ? 4.886 11.761 21.171 0.50 24.21 93 HIS A CA 1
ATOM 690 C C . HIS A 1 93 ? 5.099 10.410 20.525 1.00 25.39 93 HIS A C 1
ATOM 691 O O . HIS A 1 93 ? 4.145 9.802 20.015 1.00 33.24 93 HIS A O 1
ATOM 698 N N . ILE A 1 94 ? 6.335 9.922 20.534 1.00 20.17 94 ILE A N 1
ATOM 699 C CA . ILE A 1 94 ? 6.681 8.629 19.974 1.00 22.56 94 ILE A CA 1
ATOM 700 C C . ILE A 1 94 ? 6.260 7.575 21.003 1.00 27.10 94 ILE A C 1
ATOM 701 O O . ILE A 1 94 ? 6.488 7.732 22.216 1.00 29.72 94 ILE A O 1
ATOM 706 N N . ASN A 1 95 ? 5.618 6.527 20.509 1.00 31.16 95 ASN A N 1
ATOM 707 C CA . ASN A 1 95 ? 5.149 5.409 21.338 1.00 30.23 95 ASN A CA 1
ATOM 708 C C . ASN A 1 95 ? 4.933 4.231 20.390 1.00 31.49 95 ASN A C 1
ATOM 709 O O . ASN A 1 95 ? 4.115 4.335 19.496 1.00 24.75 95 ASN A O 1
ATOM 713 N N . HIS A 1 96 ? 5.705 3.152 20.533 1.00 33.48 96 HIS A N 1
ATOM 714 C CA . HIS A 1 96 ? 5.608 1.990 19.622 1.00 28.14 96 HIS A CA 1
ATOM 715 C C . HIS A 1 96 ? 4.828 0.869 20.268 1.00 27.13 96 HIS A C 1
ATOM 716 O O . HIS A 1 96 ? 4.273 1.050 21.341 1.00 28.21 96 HIS A O 1
ATOM 723 N N . ASP A 1 97 ? 4.733 -0.282 19.602 1.00 29.13 97 ASP A N 1
ATOM 724 C CA . ASP A 1 97 ? 3.918 -1.404 20.105 1.00 30.59 97 ASP A CA 1
ATOM 725 C C . ASP A 1 97 ? 4.484 -2.112 21.332 1.00 33.48 97 ASP A C 1
ATOM 726 O O . ASP A 1 97 ? 3.827 -2.965 21.898 1.00 33.00 97 ASP A O 1
ATOM 728 N N . GLU A 1 98 ? 5.699 -1.777 21.746 1.00 37.65 98 GLU A N 1
ATOM 729 C CA . GLU A 1 98 ? 6.370 -2.571 22.763 1.00 30.60 98 GLU A CA 1
ATOM 730 C C . GLU A 1 98 ? 7.432 -1.718 23.431 1.00 30.11 98 GLU A C 1
ATOM 731 O O . GLU A 1 98 ? 8.120 -0.985 22.739 1.00 33.74 98 GLU A O 1
ATOM 737 N N . ALA A 1 99 ? 7.557 -1.817 24.759 1.00 28.50 99 ALA A N 1
ATOM 738 C CA . ALA A 1 99 ? 8.471 -0.948 25.530 1.00 20.67 99 ALA A CA 1
ATOM 739 C C . ALA A 1 99 ? 9.864 -0.778 24.917 1.00 19.09 99 ALA A C 1
ATOM 740 O O . ALA A 1 99 ? 10.342 0.353 24.814 1.00 15.98 99 ALA A O 1
ATOM 742 N N . CYS A 1 100 ? 10.508 -1.871 24.497 1.00 16.81 100 CYS A N 1
ATOM 743 C CA . CYS A 1 100 ? 11.822 -1.780 23.860 1.00 15.54 100 CYS A CA 1
ATOM 744 C C . CYS A 1 100 ? 11.839 -1.040 22.509 1.00 17.89 100 CYS A C 1
ATOM 745 O O . CYS A 1 100 ? 12.744 -0.242 22.242 1.00 16.25 100 CYS A O 1
ATOM 748 N N . GLU A 1 101 ? 10.865 -1.319 21.649 1.00 19.21 101 GLU A N 1
ATOM 749 C CA . GLU A 1 101 ? 10.812 -0.676 20.321 1.00 20.55 101 GLU A CA 1
ATOM 750 C C . GLU A 1 101 ? 10.601 0.828 20.538 1.00 20.07 101 GLU A C 1
ATOM 751 O O . GLU A 1 101 ? 11.301 1.631 19.937 1.00 21.33 101 GLU A O 1
ATOM 757 N N . THR A 1 102 ? 9.676 1.175 21.433 1.00 19.00 102 THR A N 1
ATOM 758 C CA . THR A 1 102 ? 9.401 2.581 21.853 1.00 20.64 102 THR A CA 1
ATOM 759 C C . THR A 1 102 ? 10.678 3.323 22.208 1.00 18.56 102 THR A C 1
ATOM 760 O O . THR A 1 102 ? 10.957 4.401 21.655 1.00 15.05 102 THR A O 1
ATOM 764 N N . ALA A 1 103 ? 11.471 2.750 23.114 1.00 14.38 103 ALA A N 1
ATOM 765 C CA . ALA A 1 103 ? 12.753 3.380 23.459 1.00 13.37 103 ALA A CA 1
ATOM 766 C C . ALA A 1 103 ? 13.644 3.540 22.227 1.00 13.87 103 ALA A C 1
ATOM 767 O O . ALA A 1 103 ? 14.176 4.618 21.984 1.00 13.74 103 ALA A O 1
ATOM 769 N N . TYR A 1 104 ? 13.796 2.471 21.436 1.00 19.25 104 TYR A N 1
ATOM 770 C CA . TYR A 1 104 ? 14.759 2.474 20.303 1.00 19.07 104 TYR A CA 1
ATOM 771 C C . TYR A 1 104 ? 14.407 3.556 19.268 1.00 19.43 104 TYR A C 1
ATOM 772 O O . TYR A 1 104 ? 15.295 4.222 18.729 1.00 22.66 104 TYR A O 1
ATOM 781 N N . GLN A 1 105 ? 13.115 3.749 19.037 1.00 16.05 105 GLN A N 1
ATOM 782 C CA . GLN A 1 105 ? 12.630 4.701 18.061 1.00 19.26 105 GLN A CA 1
ATOM 783 C C . GLN A 1 105 ? 12.402 6.106 18.621 1.00 20.70 105 GLN A C 1
ATOM 784 O O . GLN A 1 105 ? 12.376 7.058 17.837 1.00 19.03 105 GLN A O 1
ATOM 790 N N . ILE A 1 106 ? 12.222 6.256 19.944 1.00 21.29 106 ILE A N 1
ATOM 791 C CA . ILE A 1 106 ? 12.373 7.584 20.552 1.00 16.86 106 ILE A CA 1
ATOM 792 C C . ILE A 1 106 ? 13.809 8.019 20.213 1.00 14.74 106 ILE A C 1
ATOM 793 O O . ILE A 1 106 ? 14.034 9.135 19.766 1.00 16.23 106 ILE A O 1
ATOM 798 N N . HIS A 1 107 ? 14.763 7.102 20.361 1.00 14.58 107 HIS A N 1
ATOM 799 C CA . HIS A 1 107 ? 16.156 7.352 20.032 1.00 16.23 107 HIS A CA 1
ATOM 800 C C . HIS A 1 107 ? 16.435 7.579 18.560 1.00 18.50 107 HIS A C 1
ATOM 801 O O . HIS A 1 107 ? 17.234 8.441 18.221 1.00 18.95 107 HIS A O 1
ATOM 808 N N . GLN A 1 108 ? 15.766 6.842 17.676 1.00 22.20 108 GLN A N 1
ATOM 809 C CA . GLN A 1 108 ? 15.932 7.117 16.251 1.00 21.84 108 GLN A CA 1
ATOM 810 C C . GLN A 1 108 ? 15.327 8.480 15.903 1.00 20.62 108 GLN A C 1
ATOM 811 O O . GLN A 1 108 ? 15.885 9.167 15.066 1.00 23.39 108 GLN A O 1
ATOM 817 N N . CYS A 1 109 ? 14.219 8.866 16.544 1.00 19.33 109 CYS A N 1
ATOM 818 C CA . CYS A 1 109 ? 13.689 10.251 16.457 1.00 18.80 109 CYS A CA 1
ATOM 819 C C . CYS A 1 109 ? 14.689 11.306 16.942 1.00 18.55 109 CYS A C 1
ATOM 820 O O . CYS A 1 109 ? 14.839 12.345 16.297 1.00 18.29 109 CYS A O 1
ATOM 823 N N . TYR A 1 110 ? 15.361 11.079 18.067 1.00 15.42 110 TYR A N 1
ATOM 824 C CA . TYR A 1 110 ? 16.429 11.997 18.459 1.00 14.37 110 TYR A CA 1
ATOM 825 C C . TYR A 1 110 ? 17.507 12.153 17.382 1.00 16.22 110 TYR A C 1
ATOM 826 O O . TYR A 1 110 ? 17.947 13.267 17.080 1.00 19.42 110 TYR A O 1
ATOM 835 N N . LYS A 1 111 ? 17.955 11.020 16.846 1.00 17.62 111 LYS A N 1
ATOM 836 C CA . LYS A 1 111 ? 18.909 10.974 15.744 1.00 21.49 111 LYS A CA 1
ATOM 837 C C . LYS A 1 111 ? 18.432 11.775 14.519 1.00 20.88 111 LYS A C 1
ATOM 838 O O . LYS A 1 111 ? 19.203 12.549 13.963 1.00 22.10 111 LYS A O 1
ATOM 843 N N . GLN A 1 112 ? 17.166 11.597 14.139 1.00 19.49 112 GLN A N 1
ATOM 844 C CA . GLN A 1 112 ? 16.531 12.330 13.010 1.00 21.21 112 GLN A CA 1
ATOM 845 C C . GLN A 1 112 ? 16.526 13.824 13.276 1.00 22.09 112 GLN A C 1
ATOM 846 O O . GLN A 1 112 ? 16.887 14.620 12.422 1.00 23.37 112 GLN A O 1
ATOM 852 N N . SER A 1 113 ? 16.094 14.187 14.481 1.00 21.83 113 SER A N 1
ATOM 853 C CA . SER A 1 113 ? 15.913 15.568 14.871 1.00 20.34 113 SER A CA 1
ATOM 854 C C . SER A 1 113 ? 17.216 16.384 14.802 1.00 20.11 113 SER A C 1
ATOM 855 O O . SER A 1 113 ? 17.224 17.517 14.291 1.00 22.23 113 SER A O 1
ATOM 858 N N . ASP A 1 114 ? 18.312 15.816 15.304 1.00 18.92 114 ASP A N 1
ATOM 859 C CA . ASP A 1 114 ? 19.607 16.507 15.347 1.00 19.23 114 ASP A CA 1
ATOM 860 C C . ASP A 1 114 ? 20.746 15.480 15.329 1.00 20.55 114 ASP A C 1
ATOM 861 O O . ASP A 1 114 ? 21.274 15.126 16.393 1.00 16.83 114 ASP A O 1
ATOM 866 N N . PRO A 1 115 ? 21.115 14.986 14.131 1.00 21.78 115 PRO A N 1
ATOM 867 C CA . PRO A 1 115 ? 22.137 13.964 13.971 1.00 21.84 115 PRO A CA 1
ATOM 868 C C . PRO A 1 115 ? 23.466 14.279 14.622 1.00 20.92 115 PRO A C 1
ATOM 869 O O . PRO A 1 115 ? 24.056 13.401 15.235 1.00 23.89 115 PRO A O 1
ATOM 873 N N . GLU A 1 116 ? 23.960 15.508 14.462 1.00 23.13 116 GLU A N 1
ATOM 874 C CA . GLU A 1 116 ? 25.276 15.855 14.996 1.00 22.91 116 GLU A CA 1
ATOM 875 C C . GLU A 1 116 ? 25.244 15.860 16.528 1.00 19.97 116 GLU A C 1
ATOM 876 O O . GLU A 1 116 ? 26.167 15.394 17.165 1.00 19.94 116 GLU A O 1
ATOM 881 N N . LEU A 1 117 ? 24.169 16.379 17.115 1.00 21.45 117 LEU A N 1
ATOM 882 C CA . LEU A 1 117 ? 24.038 16.412 18.583 1.00 17.61 117 LEU A CA 1
ATOM 883 C C . LEU A 1 117 ? 23.929 14.976 19.115 1.00 15.19 117 LEU A C 1
ATOM 884 O O . LEU A 1 117 ? 24.559 14.613 20.094 1.00 16.64 117 LEU A O 1
ATOM 889 N N . TYR A 1 118 ? 23.111 14.169 18.456 1.00 15.37 118 TYR A N 1
ATOM 890 C CA . TYR A 1 118 ? 22.891 12.792 18.900 1.00 17.51 118 TYR A CA 1
ATOM 891 C C . TYR A 1 118 ? 24.193 11.990 18.820 1.00 18.23 118 TYR A C 1
ATOM 892 O O . TYR A 1 118 ? 24.555 11.276 19.759 1.00 18.60 118 TYR A O 1
ATOM 901 N N . SER A 1 119 ? 24.911 12.136 17.711 1.00 20.54 119 SER A N 1
ATOM 902 C CA . SER A 1 119 ? 26.215 11.484 17.550 1.00 22.95 119 SER A CA 1
ATOM 903 C C . SER A 1 119 ? 27.156 11.898 18.664 1.00 20.99 119 SER A C 1
ATOM 904 O O . SER A 1 119 ? 27.882 11.090 19.225 1.00 25.43 119 SER A O 1
ATOM 907 N N . LEU A 1 120 ? 27.128 13.175 19.005 1.00 21.26 120 LEU A N 1
ATOM 908 C CA . LEU A 1 120 ? 27.945 13.716 20.085 1.00 20.37 120 LEU A CA 1
ATOM 909 C C . LEU A 1 120 ? 27.683 13.050 21.452 1.00 20.31 120 LEU A C 1
ATOM 910 O O . LEU A 1 120 ? 28.621 12.706 22.210 1.00 21.96 120 LEU A O 1
ATOM 915 N N . VAL A 1 121 ? 26.403 12.892 21.764 1.00 19.12 121 VAL A N 1
ATOM 916 C CA . VAL A 1 121 ? 25.981 12.314 23.043 1.00 19.58 121 VAL A CA 1
ATOM 917 C C . VAL A 1 121 ? 26.336 10.818 23.147 1.00 19.57 121 VAL A C 1
ATOM 918 O O . VAL A 1 121 ? 26.941 10.370 24.141 1.00 21.22 121 VAL A O 1
ATOM 922 N N . VAL A 1 122 ? 26.009 10.053 22.115 1.00 18.98 122 VAL A N 1
ATOM 923 C CA . VAL A 1 122 ? 26.237 8.610 22.152 1.00 21.04 122 VAL A CA 1
ATOM 924 C C . VAL A 1 122 ? 27.749 8.332 22.219 1.00 23.08 122 VAL A C 1
ATOM 925 O O . VAL A 1 122 ? 28.189 7.454 22.956 1.00 22.52 122 VAL A O 1
ATOM 929 N N . ARG A 1 123 ? 28.551 9.115 21.514 1.00 25.98 123 ARG A N 1
ATOM 930 C CA . ARG A 1 123 ? 30.004 8.925 21.561 1.00 24.41 123 ARG A CA 1
ATOM 931 C C . ARG A 1 123 ? 30.629 9.225 22.921 1.00 23.49 123 ARG A C 1
ATOM 932 O O . ARG A 1 123 ? 31.559 8.532 23.334 1.00 27.28 123 ARG A O 1
ATOM 937 N N . ALA A 1 124 ? 30.112 10.235 23.619 1.00 22.26 124 ALA A N 1
ATOM 938 C CA . ALA A 1 124 ? 30.579 10.605 24.949 1.00 26.85 124 ALA A CA 1
ATOM 939 C C . ALA A 1 124 ? 30.191 9.535 25.976 1.00 27.28 124 ALA A C 1
ATOM 940 O O . ALA A 1 124 ? 30.957 9.216 26.888 1.00 26.32 124 ALA A O 1
ATOM 942 N N . PHE A 1 125 ? 28.987 8.996 25.828 1.00 24.52 125 PHE A N 1
ATOM 943 C CA . PHE A 1 125 ? 28.493 7.940 26.714 1.00 25.60 125 PHE A CA 1
ATOM 944 C C . PHE A 1 125 ? 29.433 6.728 26.642 1.00 25.76 125 PHE A C 1
ATOM 945 O O . PHE A 1 125 ? 30.019 6.271 27.644 1.00 27.10 125 PHE A O 1
ATOM 953 N N . ASP A 1 126 ? 29.600 6.260 25.422 1.00 21.99 126 ASP A N 1
ATOM 954 C CA . ASP A 1 126 ? 30.470 5.149 25.088 1.00 28.74 126 ASP A CA 1
ATOM 955 C C . ASP A 1 126 ? 31.936 5.284 25.527 1.00 31.18 126 ASP A C 1
ATOM 956 O O . ASP A 1 126 ? 32.591 4.273 25.775 1.00 36.64 126 ASP A O 1
ATOM 961 N N . ALA A 1 127 ? 32.459 6.504 25.587 1.00 34.35 127 ALA A N 1
ATOM 962 C CA . ALA A 1 127 ? 33.861 6.713 25.960 1.00 31.07 127 ALA A CA 1
ATOM 963 C C . ALA A 1 127 ? 34.061 6.614 27.466 1.00 29.97 127 ALA A C 1
ATOM 964 O O . ALA A 1 127 ? 35.180 6.395 27.925 1.00 33.37 127 ALA A O 1
ATOM 966 N N . THR A 1 128 ? 32.973 6.782 28.222 1.00 24.38 128 THR A N 1
ATOM 967 C CA . THR A 1 128 ? 33.006 6.799 29.679 1.00 24.64 128 THR A CA 1
ATOM 968 C C . THR A 1 128 ? 32.884 5.372 30.202 1.00 19.04 128 THR A C 1
ATOM 969 O O . THR A 1 128 ? 33.216 5.096 31.357 1.00 23.27 128 THR A O 1
ATOM 973 N N . ILE A 1 129 ? 32.398 4.481 29.350 1.00 20.85 129 ILE A N 1
ATOM 974 C CA . ILE A 1 129 ? 32.070 3.113 29.768 1.00 22.64 129 ILE A CA 1
ATOM 975 C C . ILE A 1 129 ? 33.277 2.186 29.613 1.00 27.52 129 ILE A C 1
ATOM 976 O O . ILE A 1 129 ? 33.740 1.594 30.595 1.00 37.52 129 ILE A O 1
ATOM 981 N N . GLY A 1 130 ? 33.802 2.073 28.403 1.00 20.32 130 GLY A N 1
ATOM 982 C CA . GLY A 1 130 ? 35.055 1.356 28.215 1.00 32.22 130 GLY A CA 1
ATOM 983 C C . GLY A 1 130 ? 35.012 -0.136 27.920 1.00 43.04 130 GLY A C 1
ATOM 984 O O . GLY A 1 130 ? 34.527 -0.946 28.728 1.00 49.76 130 GLY A O 1
ATOM 985 N N . ASP A 1 131 ? 35.524 -0.468 26.732 1.00 49.06 131 ASP A N 1
ATOM 986 C CA . ASP A 1 131 ? 35.859 -1.827 26.315 1.00 50.26 131 ASP A CA 1
ATOM 987 C C . ASP A 1 131 ? 37.324 -1.820 25.881 1.00 48.13 131 ASP A C 1
ATOM 988 O O . ASP A 1 131 ? 37.761 -0.908 25.164 1.00 33.14 131 ASP A O 1
ATOM 993 N N . ASN B 1 4 ? 19.402 -16.250 3.449 1.00 41.15 4 ASN B N 1
ATOM 994 C CA . ASN B 1 4 ? 20.420 -15.910 2.408 1.00 35.20 4 ASN B CA 1
ATOM 995 C C . ASN B 1 4 ? 19.859 -15.863 0.971 1.00 36.49 4 ASN B C 1
ATOM 996 O O . ASN B 1 4 ? 20.621 -15.743 0.009 1.00 31.05 4 ASN B O 1
ATOM 1001 N N . MET B 1 5 ? 18.536 -15.940 0.832 1.00 36.32 5 MET B N 1
ATOM 1002 C CA . MET B 1 5 ? 17.883 -15.856 -0.479 1.00 35.32 5 MET B CA 1
ATOM 1003 C C . MET B 1 5 ? 17.454 -14.400 -0.721 1.00 33.08 5 MET B C 1
ATOM 1004 O O . MET B 1 5 ? 16.794 -13.807 0.123 1.00 41.45 5 MET B O 1
ATOM 1007 N N . LYS B 1 6 ? 17.861 -13.820 -1.849 1.00 28.56 6 LYS B N 1
ATOM 1008 C CA . LYS B 1 6 ? 17.474 -12.471 -2.196 1.00 26.05 6 LYS B CA 1
ATOM 1009 C C . LYS B 1 6 ? 16.024 -12.496 -2.674 1.00 25.99 6 LYS B C 1
ATOM 1010 O O . LYS B 1 6 ? 15.589 -13.407 -3.417 1.00 22.06 6 LYS B O 1
ATOM 1013 N N . LEU B 1 7 ? 15.254 -11.509 -2.236 1.00 20.61 7 LEU B N 1
ATOM 1014 C CA . LEU B 1 7 ? 13.888 -11.421 -2.713 1.00 18.36 7 LEU B CA 1
ATOM 1015 C C . LEU B 1 7 ? 13.917 -10.974 -4.177 1.00 17.90 7 LEU B C 1
ATOM 1016 O O . LEU B 1 7 ? 14.687 -10.086 -4.547 1.00 17.85 7 LEU B O 1
ATOM 1021 N N . THR B 1 8 ? 13.102 -11.625 -5.004 1.00 18.38 8 THR B N 1
ATOM 1022 C CA . THR B 1 8 ? 12.962 -11.283 -6.411 1.00 19.88 8 THR B CA 1
ATOM 1023 C C . THR B 1 8 ? 11.497 -10.969 -6.649 1.00 19.93 8 THR B C 1
ATOM 1024 O O . THR B 1 8 ? 10.761 -10.766 -5.679 1.00 21.17 8 THR B O 1
ATOM 1028 N N . GLY B 1 9 ? 11.083 -10.890 -7.915 1.00 19.84 9 GLY B N 1
ATOM 1029 C CA . GLY B 1 9 ? 9.700 -10.604 -8.261 1.00 18.66 9 GLY B CA 1
ATOM 1030 C C . GLY B 1 9 ? 9.558 -9.229 -8.896 1.00 16.61 9 GLY B C 1
ATOM 1031 O O . GLY B 1 9 ? 10.523 -8.464 -8.963 1.00 17.01 9 GLY B O 1
ATOM 1032 N N . ARG B 1 10 ? 8.354 -8.912 -9.361 1.00 16.54 10 ARG B N 1
ATOM 1033 C CA . ARG B 1 10 ? 8.118 -7.699 -10.116 1.00 17.38 10 ARG B CA 1
ATOM 1034 C C . ARG B 1 10 ? 8.358 -6.407 -9.332 1.00 16.52 10 ARG B C 1
ATOM 1035 O O . ARG B 1 10 ? 8.839 -5.438 -9.891 1.00 19.64 10 ARG B O 1
ATOM 1043 N N . ILE B 1 11 ? 8.031 -6.402 -8.041 1.00 17.19 11 ILE B N 1
ATOM 1044 C CA . ILE B 1 11 ? 8.268 -5.233 -7.198 1.00 16.86 11 ILE B CA 1
ATOM 1045 C C . ILE B 1 11 ? 9.764 -4.965 -6.985 1.00 17.04 11 ILE B C 1
ATOM 1046 O O . ILE B 1 11 ? 10.224 -3.870 -7.241 1.00 16.40 11 ILE B O 1
ATOM 1051 N N . MET B 1 12 ? 10.526 -5.959 -6.540 1.00 17.02 12 MET B N 1
ATOM 1052 C CA . MET B 1 12 ? 11.967 -5.757 -6.397 1.00 17.63 12 MET B CA 1
ATOM 1053 C C . MET B 1 12 ? 12.621 -5.450 -7.745 1.00 16.09 12 MET B C 1
ATOM 1054 O O . MET B 1 12 ? 13.519 -4.644 -7.806 1.00 17.41 12 MET B O 1
ATOM 1059 N N . ASP B 1 13 ? 12.143 -6.059 -8.821 1.00 14.73 13 ASP B N 1
ATOM 1060 C CA . ASP B 1 13 ? 12.729 -5.799 -10.145 1.00 17.95 13 ASP B CA 1
ATOM 1061 C C . ASP B 1 13 ? 12.568 -4.343 -10.575 1.00 19.54 13 ASP B C 1
ATOM 1062 O O . ASP B 1 13 ? 13.487 -3.771 -11.166 1.00 23.91 13 ASP B O 1
ATOM 1067 N N . ALA B 1 14 ? 11.411 -3.746 -10.297 1.00 15.12 14 ALA B N 1
ATOM 1068 C CA . ALA B 1 14 ? 11.146 -2.362 -10.732 1.00 16.08 14 ALA B CA 1
ATOM 1069 C C . ALA B 1 14 ? 11.229 -1.344 -9.592 1.00 16.00 14 ALA B C 1
ATOM 1070 O O . ALA B 1 14 ? 10.820 -0.203 -9.774 1.00 16.90 14 ALA B O 1
ATOM 1072 N N . ALA B 1 15 ? 11.740 -1.750 -8.424 1.00 16.80 15 ALA B N 1
ATOM 1073 C CA . ALA B 1 15 ? 11.727 -0.887 -7.239 1.00 17.72 15 ALA B CA 1
ATOM 1074 C C . ALA B 1 15 ? 12.387 0.470 -7.467 1.00 17.46 15 ALA B C 1
ATOM 1075 O O . ALA B 1 15 ? 11.837 1.499 -7.075 1.00 15.57 15 ALA B O 1
ATOM 1077 N N . LYS B 1 16 ? 13.561 0.474 -8.096 1.00 16.74 16 LYS B N 1
ATOM 1078 C CA . LYS B 1 16 ? 14.309 1.714 -8.292 1.00 18.54 16 LYS B CA 1
ATOM 1079 C C . LYS B 1 16 ? 13.489 2.669 -9.168 1.00 18.94 16 LYS B C 1
ATOM 1080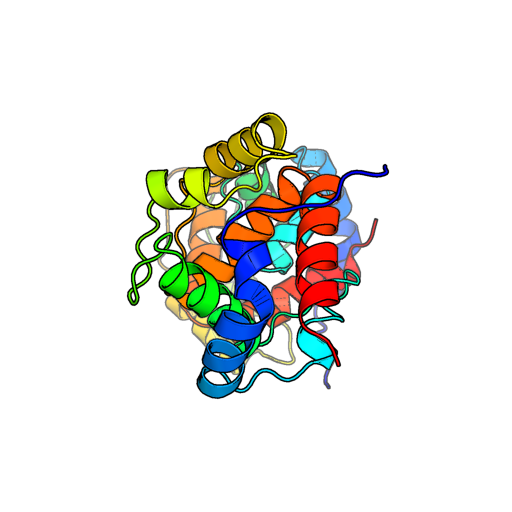 O O . LYS B 1 16 ? 13.357 3.850 -8.850 1.00 21.72 16 LYS B O 1
ATOM 1086 N N . GLU B 1 17 ? 12.906 2.144 -10.246 1.00 16.99 17 GLU B N 1
ATOM 1087 C CA . GLU B 1 17 ? 12.078 2.948 -11.154 1.00 20.85 17 GLU B CA 1
ATOM 1088 C C . GLU B 1 17 ? 10.785 3.472 -10.515 1.00 19.40 17 GLU B C 1
ATOM 1089 O O . GLU B 1 17 ? 10.454 4.681 -10.644 1.00 19.34 17 GLU B O 1
ATOM 1095 N N . VAL B 1 18 ? 10.024 2.577 -9.877 1.00 14.46 18 VAL B N 1
ATOM 1096 C CA . VAL B 1 18 ? 8.759 2.962 -9.284 0.50 12.29 18 VAL B CA 1
ATOM 1097 C C . VAL B 1 18 ? 8.996 3.938 -8.129 1.00 14.23 18 VAL B C 1
ATOM 1098 O O . VAL B 1 18 ? 8.229 4.883 -7.967 1.00 14.69 18 VAL B O 1
ATOM 1102 N N . ASP B 1 19 ? 10.075 3.756 -7.361 1.00 15.91 19 ASP B N 1
ATOM 1103 C CA . ASP B 1 19 ? 10.452 4.726 -6.310 1.00 15.86 19 ASP B CA 1
ATOM 1104 C C . ASP B 1 19 ? 10.758 6.098 -6.911 1.00 16.65 19 ASP B C 1
ATOM 1105 O O . ASP B 1 19 ? 10.251 7.112 -6.442 1.00 16.86 19 ASP B O 1
ATOM 1110 N N . HIS B 1 20 ? 11.582 6.121 -7.957 1.00 17.08 20 HIS B N 1
ATOM 1111 C CA . HIS B 1 20 ? 11.918 7.378 -8.639 1.00 19.15 20 HIS B CA 1
ATOM 1112 C C . HIS B 1 20 ? 10.669 8.143 -8.989 1.00 20.94 20 HIS B C 1
ATOM 1113 O O . HIS B 1 20 ? 10.555 9.320 -8.664 1.00 22.50 20 HIS B O 1
ATOM 1120 N N . THR B 1 21 ? 9.702 7.481 -9.632 1.00 20.33 21 THR B N 1
ATOM 1121 C CA . THR B 1 21 ? 8.486 8.171 -10.067 1.00 22.23 21 THR B CA 1
ATOM 1122 C C . THR B 1 21 ? 7.496 8.530 -8.935 1.00 21.81 21 THR B C 1
ATOM 1123 O O . THR B 1 21 ? 6.843 9.577 -9.005 1.00 18.33 21 THR B O 1
ATOM 1127 N N . CYS B 1 22 ? 7.405 7.681 -7.901 1.00 16.65 22 CYS B N 1
ATOM 1128 C CA . CYS B 1 22 ? 6.550 7.961 -6.747 1.00 15.16 22 CYS B CA 1
ATOM 1129 C C . CYS B 1 22 ? 7.149 9.026 -5.839 1.00 15.36 22 CYS B C 1
ATOM 1130 O O . CYS B 1 22 ? 6.416 9.809 -5.251 1.00 17.16 22 CYS B O 1
ATOM 1133 N N . ARG B 1 23 ? 8.472 9.096 -5.740 1.00 15.32 23 ARG B N 1
ATOM 1134 C CA . ARG B 1 23 ? 9.080 10.202 -4.978 1.00 17.60 23 ARG B CA 1
ATOM 1135 C C . ARG B 1 23 ? 8.798 11.535 -5.677 1.00 18.01 23 ARG B C 1
ATOM 1136 O O . ARG B 1 23 ? 8.446 12.514 -5.038 1.00 24.48 23 ARG B O 1
ATOM 1144 N N . SER B 1 24 ? 8.915 11.544 -6.999 1.00 18.70 24 SER B N 1
ATOM 1145 C CA . SER B 1 24 ? 8.654 12.741 -7.777 1.00 22.64 24 SER B CA 1
ATOM 1146 C C . SER B 1 24 ? 7.187 13.175 -7.654 1.00 18.54 24 SER B C 1
ATOM 1147 O O . SER B 1 24 ? 6.873 14.367 -7.495 1.00 22.36 24 SER B O 1
ATOM 1150 N N . SER B 1 25 ? 6.289 12.205 -7.733 1.00 16.97 25 SER B N 1
ATOM 1151 C CA . SER B 1 25 ? 4.843 12.445 -7.639 1.00 18.62 25 SER B CA 1
ATOM 1152 C C . SER B 1 25 ? 4.371 12.948 -6.285 1.00 15.75 25 SER B C 1
ATOM 1153 O O . SER B 1 25 ? 3.361 13.639 -6.230 1.00 19.53 25 SER B O 1
ATOM 1156 N N . THR B 1 26 ? 5.064 12.581 -5.204 1.00 14.88 26 THR B N 1
ATOM 1157 C CA . THR B 1 26 ? 4.554 12.814 -3.826 1.00 16.36 26 THR B CA 1
ATOM 1158 C C . THR B 1 26 ? 5.344 13.814 -2.977 1.00 16.74 26 THR B C 1
ATOM 1159 O O . THR B 1 26 ? 4.873 14.245 -1.930 1.00 20.10 26 THR B O 1
ATOM 1163 N N . GLY B 1 27 ? 6.541 14.171 -3.398 1.00 18.19 27 GLY B N 1
ATOM 1164 C CA . GLY B 1 27 ? 7.388 15.055 -2.610 1.00 18.44 27 GLY B CA 1
ATOM 1165 C C . GLY B 1 27 ? 8.039 14.436 -1.390 1.00 19.05 27 GLY B C 1
ATOM 1166 O O . GLY B 1 27 ? 8.542 15.155 -0.549 1.00 21.72 27 GLY B O 1
ATOM 1167 N N . VAL B 1 28 ? 8.013 13.108 -1.266 1.00 17.54 28 VAL B N 1
ATOM 1168 C CA . VAL B 1 28 ? 8.687 12.431 -0.152 1.00 18.18 28 VAL B CA 1
ATOM 1169 C C . VAL B 1 28 ? 10.203 12.504 -0.359 1.00 18.51 28 VAL B C 1
ATOM 1170 O O . VAL B 1 28 ? 10.680 12.199 -1.452 1.00 18.66 28 VAL B O 1
ATOM 1174 N N . PRO B 1 29 ? 10.961 12.897 0.682 1.00 19.95 29 PRO B N 1
ATOM 1175 C CA . PRO B 1 29 ? 12.422 12.790 0.653 1.00 20.22 29 PRO B CA 1
ATOM 1176 C C . PRO B 1 29 ? 12.929 11.365 0.897 1.00 20.90 29 PRO B C 1
ATOM 1177 O O . PRO B 1 29 ? 12.271 10.569 1.579 1.00 22.99 29 PRO B O 1
ATOM 1181 N N . ARG B 1 30 ? 14.109 11.073 0.361 1.00 20.07 30 ARG B N 1
ATOM 1182 C CA . ARG B 1 30 ? 14.734 9.760 0.481 1.00 20.26 30 ARG B CA 1
ATOM 1183 C C . ARG B 1 30 ? 14.995 9.329 1.926 1.00 22.84 30 ARG B C 1
ATOM 1184 O O . ARG B 1 30 ? 14.856 8.146 2.241 1.00 23.03 30 ARG B O 1
ATOM 1192 N N . ASP B 1 31 ? 15.389 10.268 2.792 1.00 23.18 31 ASP B N 1
ATOM 1193 C CA . ASP B 1 31 ? 15.744 9.896 4.155 1.00 26.18 31 ASP B CA 1
ATOM 1194 C C . ASP B 1 31 ? 14.508 9.432 4.913 1.00 25.93 31 ASP B C 1
ATOM 1195 O O . ASP B 1 31 ? 14.616 8.582 5.7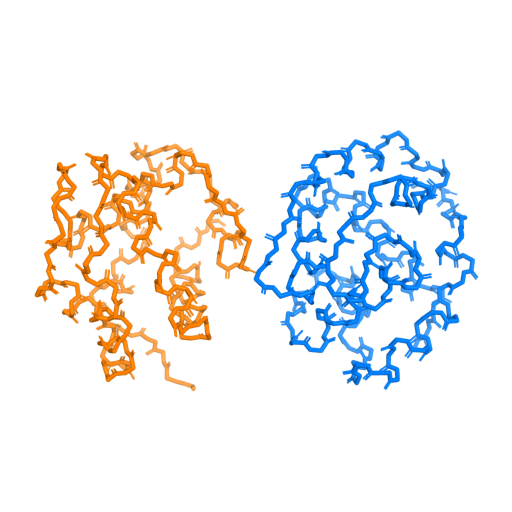85 1.00 24.35 31 ASP B O 1
ATOM 1200 N N . MET B 1 32 ? 13.342 9.953 4.533 1.00 23.47 32 MET B N 1
ATOM 1201 C CA . MET B 1 32 ? 12.062 9.526 5.111 1.00 24.10 32 MET B CA 1
ATOM 1202 C C . MET B 1 32 ? 11.797 8.040 4.858 1.00 21.37 32 MET B C 1
ATOM 1203 O O . MET B 1 32 ? 11.415 7.309 5.760 1.00 19.32 32 MET B O 1
ATOM 1208 N N . LEU B 1 33 ? 11.993 7.619 3.610 1.00 18.85 33 LEU B N 1
ATOM 1209 C CA . LEU B 1 33 ? 11.879 6.211 3.229 1.00 17.58 33 LEU B CA 1
ATOM 1210 C C . LEU B 1 33 ? 12.850 5.344 4.029 1.00 17.33 33 LEU B C 1
ATOM 1211 O O . LEU B 1 33 ? 12.490 4.266 4.514 1.00 15.82 33 LEU B O 1
ATOM 1216 N N . HIS B 1 34 ? 14.085 5.824 4.185 1.00 17.48 34 HIS B N 1
ATOM 1217 C CA . HIS B 1 34 ? 15.089 5.084 4.920 1.00 16.82 34 HIS B CA 1
ATOM 1218 C C . HIS B 1 34 ? 14.702 4.889 6.355 1.00 15.03 34 HIS B C 1
ATOM 1219 O O . HIS B 1 34 ? 14.909 3.794 6.897 1.00 14.26 34 HIS B O 1
ATOM 1226 N N . ARG B 1 35 ? 14.165 5.937 6.995 1.00 15.76 35 ARG B N 1
ATOM 1227 C CA . ARG B 1 35 ? 13.752 5.833 8.410 1.00 14.86 35 ARG B CA 1
ATOM 1228 C C . ARG B 1 35 ? 12.619 4.810 8.539 1.00 14.60 35 ARG B C 1
ATOM 1229 O O . ARG B 1 35 ? 12.592 4.023 9.469 1.00 13.90 35 ARG B O 1
ATOM 1237 N N . TYR B 1 36 ? 11.669 4.850 7.613 1.00 16.13 36 TYR B N 1
ATOM 1238 C CA . TYR B 1 36 ? 10.570 3.885 7.628 1.00 16.63 36 TYR B CA 1
ATOM 1239 C C . TYR B 1 36 ? 11.114 2.440 7.519 1.00 15.73 36 TYR B C 1
ATOM 1240 O O . TYR B 1 36 ? 10.648 1.551 8.223 1.00 17.15 36 TYR B O 1
ATOM 1249 N N . ALA B 1 37 ? 12.107 2.212 6.647 1.00 17.33 37 ALA B N 1
ATOM 1250 C CA . ALA B 1 37 ? 12.731 0.895 6.513 1.00 17.67 37 ALA B CA 1
ATOM 1251 C C . ALA B 1 37 ? 13.470 0.478 7.787 1.00 18.72 37 ALA B C 1
ATOM 1252 O O . ALA B 1 37 ? 13.529 -0.703 8.081 1.00 20.42 37 ALA B O 1
ATOM 1254 N N . GLU B 1 38 ? 13.998 1.445 8.538 1.00 17.39 38 GLU B N 1
ATOM 1255 C CA . GLU B 1 38 ? 14.590 1.193 9.870 1.00 19.66 38 GLU B CA 1
ATOM 1256 C C . GLU B 1 38 ? 13.553 1.038 10.986 1.00 17.00 38 GLU B C 1
ATO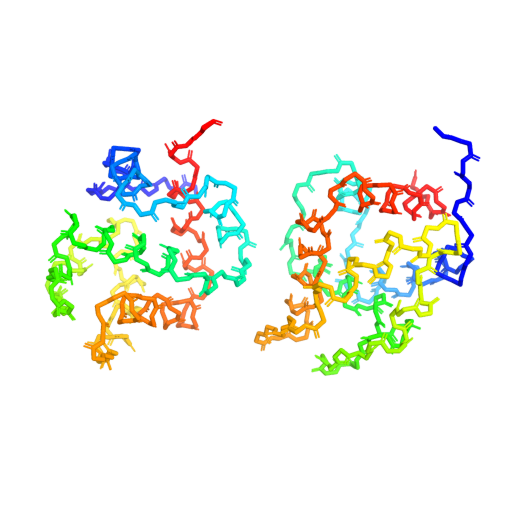M 1257 O O . GLU B 1 38 ? 13.909 0.870 12.157 1.00 19.88 38 GLU B O 1
ATOM 1262 N N . GLY B 1 39 ? 12.278 1.071 10.625 1.00 15.92 39 GLY B N 1
ATOM 1263 C CA . GLY B 1 39 ? 11.195 0.774 11.549 1.00 15.98 39 GLY B CA 1
ATOM 1264 C C . GLY B 1 39 ? 10.537 1.960 12.220 1.00 12.91 39 GLY B C 1
ATOM 1265 O O . GLY B 1 39 ? 9.681 1.772 13.093 1.00 14.82 39 GLY B O 1
ATOM 1266 N N . GLN B 1 40 ? 10.928 3.175 11.844 1.00 13.50 40 GLN B N 1
ATOM 1267 C CA . GLN B 1 40 ? 10.310 4.378 12.405 1.00 15.83 40 GLN B CA 1
ATOM 1268 C C . GLN B 1 40 ? 8.878 4.547 11.920 1.00 16.03 40 GLN B C 1
ATOM 1269 O O . GLN B 1 40 ? 8.536 4.175 10.775 1.00 17.68 40 GLN B O 1
ATOM 1272 N N . THR B 1 41 ? 8.045 5.109 12.789 1.00 20.28 41 THR B N 1
ATOM 1273 C CA . THR B 1 41 ? 6.750 5.659 12.381 1.00 21.95 41 THR B CA 1
ATOM 1274 C C . THR B 1 41 ? 6.896 6.884 11.509 1.00 24.02 41 THR B C 1
ATOM 1275 O O . THR B 1 41 ? 7.508 7.885 11.898 1.00 27.35 41 THR B O 1
ATOM 1279 N N . VAL B 1 42 ? 6.333 6.791 10.311 1.00 19.23 42 VAL B N 1
ATOM 1280 C CA . VAL B 1 42 ? 6.293 7.882 9.393 1.00 19.88 42 VAL B CA 1
ATOM 1281 C C . VAL B 1 42 ? 4.855 8.014 8.939 1.00 23.03 42 VAL B C 1
ATOM 1282 O O . VAL B 1 42 ? 4.466 7.430 7.931 1.00 25.36 42 VAL B O 1
ATOM 1286 N N . ASP B 1 43 ? 4.054 8.757 9.698 1.00 22.42 43 ASP B N 1
ATOM 1287 C CA . ASP B 1 43 ? 2.660 9.011 9.298 1.00 24.89 43 ASP B CA 1
ATOM 1288 C C . ASP B 1 43 ? 2.482 10.318 8.505 1.00 21.95 43 ASP B C 1
ATOM 1289 O O . ASP B 1 43 ? 1.376 10.818 8.333 1.00 26.41 43 ASP B O 1
ATOM 1294 N N . ASP B 1 44 ? 3.588 10.841 7.996 1.00 18.30 44 ASP B N 1
ATOM 1295 C CA A ASP B 1 44 ? 3.606 11.983 7.107 0.50 17.62 44 ASP B CA 1
ATOM 1296 C CA B ASP B 1 44 ? 3.554 12.024 7.138 0.50 17.82 44 ASP B CA 1
ATOM 1297 C C . ASP B 1 44 ? 2.588 11.776 5.973 1.00 18.15 44 ASP B C 1
ATOM 1298 O O . ASP B 1 44 ? 2.562 10.703 5.367 1.00 18.65 44 ASP B O 1
ATOM 1307 N N . ASP B 1 45 ? 1.751 12.765 5.681 1.00 15.72 45 ASP B N 1
ATOM 1308 C CA . ASP B 1 45 ? 0.740 12.602 4.637 1.00 18.04 45 ASP B CA 1
ATOM 1309 C C . ASP B 1 45 ? 1.347 12.272 3.276 1.00 16.59 45 ASP B C 1
ATOM 1310 O O . ASP B 1 45 ? 0.763 11.489 2.512 1.00 15.82 45 ASP B O 1
ATOM 1315 N N . ASP B 1 46 ? 2.523 12.848 2.979 1.00 14.91 46 ASP B N 1
ATOM 1316 C CA . ASP B 1 46 ? 3.197 12.570 1.711 1.00 15.28 46 ASP B CA 1
ATOM 1317 C C . ASP B 1 46 ? 3.698 11.131 1.649 1.00 14.81 46 ASP B C 1
ATOM 1318 O O . ASP B 1 46 ? 3.608 10.487 0.602 1.00 15.72 46 ASP B O 1
ATOM 1323 N N . PHE B 1 47 ? 4.198 10.620 2.776 1.00 13.56 47 PHE B N 1
ATOM 1324 C CA . PHE B 1 47 ? 4.571 9.213 2.860 1.00 12.61 47 PHE B CA 1
ATOM 1325 C C . PHE B 1 47 ? 3.376 8.276 2.631 1.00 13.02 47 PHE B C 1
ATOM 1326 O O . PHE B 1 47 ? 3.484 7.300 1.904 1.00 11.83 47 PHE B O 1
ATOM 1334 N N . LYS B 1 48 ? 2.242 8.563 3.262 1.00 13.74 48 LYS B N 1
ATOM 1335 C CA . LYS B 1 48 ? 1.011 7.806 2.996 1.00 11.62 48 LYS B CA 1
ATOM 1336 C C . LYS B 1 48 ? 0.673 7.756 1.506 1.00 12.14 48 LYS B C 1
ATOM 1337 O O . LYS B 1 48 ? 0.298 6.702 0.983 1.00 10.89 48 LYS B O 1
ATOM 1343 N N . CYS B 1 49 ? 0.827 8.876 0.807 1.00 12.08 49 CYS B N 1
ATOM 1344 C CA . CYS B 1 49 ? 0.574 8.894 -0.642 1.00 12.40 49 CYS B CA 1
ATOM 1345 C C . CYS B 1 49 ? 1.666 8.217 -1.475 1.00 11.06 49 CYS B C 1
ATOM 1346 O O . CYS B 1 49 ? 1.386 7.738 -2.586 1.00 11.40 49 CYS B O 1
ATOM 1349 N N . TYR B 1 50 ? 2.902 8.201 -0.961 1.00 11.27 50 TYR B N 1
ATOM 1350 C CA . TYR B 1 50 ? 3.983 7.402 -1.555 1.00 11.33 50 TYR B CA 1
ATOM 1351 C C . TYR B 1 50 ? 3.646 5.916 -1.534 1.00 10.96 50 TYR B C 1
ATOM 1352 O O . TYR B 1 50 ? 3.771 5.235 -2.554 1.00 11.31 50 TYR B O 1
ATOM 1361 N N . LEU B 1 51 ? 3.171 5.416 -0.388 1.00 11.15 51 LEU B N 1
ATOM 1362 C CA . LEU B 1 51 ? 2.705 4.034 -0.285 1.00 10.77 51 LEU B CA 1
ATOM 1363 C C . LEU B 1 51 ? 1.556 3.773 -1.245 1.00 10.85 51 LEU B C 1
ATOM 1364 O O . LEU B 1 51 ? 1.530 2.738 -1.911 1.00 12.81 51 LEU B O 1
ATOM 1369 N N . LYS B 1 52 ? 0.635 4.724 -1.339 1.00 9.58 52 LYS B N 1
ATOM 1370 C CA . LYS B 1 52 ? -0.457 4.631 -2.307 1.00 10.74 52 LYS B CA 1
ATOM 1371 C C . LYS B 1 52 ? 0.067 4.552 -3.733 1.00 11.01 52 LYS B C 1
ATOM 1372 O O . LYS B 1 52 ? -0.387 3.715 -4.524 1.00 12.03 52 LYS B O 1
ATOM 1378 N N . CYS B 1 53 ? 1.035 5.400 -4.051 1.00 11.32 53 CYS B N 1
ATOM 1379 C CA . CYS B 1 53 ? 1.582 5.489 -5.383 1.00 12.01 53 CYS B CA 1
ATOM 1380 C C . CYS B 1 53 ? 2.224 4.149 -5.761 1.00 12.09 53 CYS B C 1
ATOM 1381 O O . CYS B 1 53 ? 2.035 3.674 -6.877 1.00 12.97 53 CYS B O 1
ATOM 1384 N N . ILE B 1 54 ? 2.972 3.542 -4.832 1.00 12.40 54 ILE B N 1
ATOM 1385 C CA . ILE B 1 54 ? 3.594 2.234 -5.102 1.00 13.60 54 ILE B CA 1
ATOM 1386 C C . ILE B 1 54 ? 2.536 1.161 -5.383 1.00 12.18 54 ILE B C 1
ATOM 1387 O O . ILE B 1 54 ? 2.700 0.370 -6.312 1.00 12.48 54 ILE B O 1
ATOM 1392 N N . MET B 1 55 ? 1.450 1.153 -4.598 1.00 11.65 55 MET B N 1
ATOM 1393 C CA . MET B 1 55 ? 0.356 0.191 -4.794 1.00 10.72 55 MET B CA 1
ATOM 1394 C C . MET B 1 55 ? -0.333 0.406 -6.128 1.00 9.89 55 MET B C 1
ATOM 1395 O O . MET B 1 55 ? -0.667 -0.567 -6.801 1.00 11.07 55 MET B O 1
ATOM 1400 N N . VAL B 1 56 ? -0.506 1.667 -6.521 1.00 10.24 56 VAL B N 1
ATOM 1401 C CA . VAL B 1 56 ? -1.135 1.972 -7.814 1.00 10.85 56 VAL B CA 1
ATOM 1402 C C . VAL B 1 56 ? -0.255 1.471 -8.959 1.00 12.07 56 VAL B C 1
ATOM 1403 O O . VAL B 1 56 ? -0.735 0.830 -9.919 1.00 12.95 56 VAL B O 1
ATOM 1407 N N . GLU B 1 57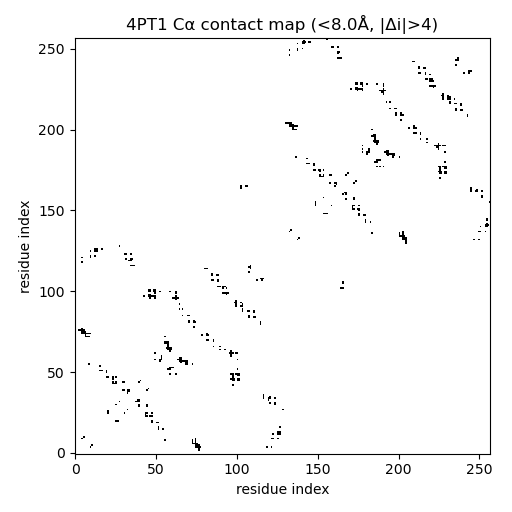 ? 1.035 1.762 -8.863 1.00 13.04 57 GLU B N 1
ATOM 1408 C CA . GLU B 1 57 ? 1.983 1.330 -9.881 1.00 12.00 57 GLU B CA 1
ATOM 1409 C C . GLU B 1 57 ? 2.058 -0.177 -10.032 1.00 12.04 57 GLU B C 1
ATOM 1410 O O . GLU B 1 57 ? 2.256 -0.670 -11.152 1.00 14.89 57 GLU B O 1
ATOM 1416 N N . PHE B 1 58 ? 1.873 -0.918 -8.933 1.00 12.54 58 PHE B N 1
ATOM 1417 C CA . PHE B 1 58 ? 1.864 -2.381 -8.973 1.00 12.79 58 PHE B CA 1
ATOM 1418 C C . PHE B 1 58 ? 0.456 -3.007 -8.922 1.00 12.04 58 PHE B C 1
ATOM 1419 O O . PHE B 1 58 ? 0.282 -4.169 -8.533 1.00 12.82 58 PHE B O 1
ATOM 1427 N N . ASN B 1 59 ? -0.533 -2.222 -9.363 1.00 11.81 59 ASN B N 1
ATOM 1428 C CA . ASN B 1 59 ? -1.902 -2.689 -9.608 1.00 13.13 59 ASN B CA 1
ATOM 1429 C C . ASN B 1 59 ? -2.727 -3.208 -8.433 1.00 11.78 59 ASN B C 1
ATOM 1430 O O . ASN B 1 59 ? -3.830 -3.725 -8.655 1.00 11.67 59 ASN B O 1
ATOM 1435 N N . SER B 1 60 ? -2.244 -3.062 -7.189 1.00 11.98 60 SER B N 1
ATOM 1436 C CA . SER B 1 60 ? -3.021 -3.534 -6.038 1.00 12.35 60 SER B CA 1
ATOM 1437 C C . SER B 1 60 ? -3.964 -2.491 -5.433 1.00 11.90 60 SER B C 1
ATOM 1438 O O . SER B 1 60 ? -4.704 -2.796 -4.506 1.00 15.11 60 SER B O 1
ATOM 1441 N N . LEU B 1 61 ? -3.917 -1.266 -5.943 1.00 12.09 61 LEU B N 1
ATOM 1442 C CA . LEU B 1 61 ? -4.823 -0.204 -5.488 1.00 12.19 61 LEU B CA 1
ATOM 1443 C C . LEU B 1 61 ? -5.166 0.662 -6.681 1.00 11.93 61 LEU B C 1
ATOM 1444 O O . LEU B 1 61 ? -4.295 0.977 -7.498 1.00 12.43 61 LEU B O 1
ATOM 1449 N N . SER B 1 62 ? -6.432 1.043 -6.805 1.00 12.17 62 SER B N 1
ATOM 1450 C CA . SER B 1 62 ? -6.827 2.042 -7.802 1.00 13.40 62 SER B CA 1
ATOM 1451 C C . SER B 1 62 ? -6.413 3.438 -7.328 1.00 12.66 62 SER B C 1
ATOM 1452 O O . SER B 1 62 ? -6.212 3.676 -6.142 1.00 13.35 62 SER B O 1
ATOM 1455 N N . ASP B 1 63 ? -6.317 4.376 -8.254 1.00 13.53 63 ASP B N 1
ATOM 1456 C CA . ASP B 1 63 ? -6.049 5.766 -7.904 1.00 15.95 63 ASP B CA 1
ATOM 1457 C C . ASP B 1 63 ? -7.080 6.258 -6.886 1.00 16.77 63 ASP B C 1
ATOM 1458 O O . ASP B 1 63 ? -6.741 7.047 -6.000 1.00 17.03 63 ASP B O 1
ATOM 1463 N N . ASP B 1 64 ? -8.319 5.754 -6.984 1.00 16.68 64 ASP B N 1
ATOM 1464 C CA . ASP B 1 64 ? -9.363 6.149 -6.045 1.00 20.20 64 ASP B CA 1
ATOM 1465 C C . ASP B 1 64 ? -9.493 5.222 -4.835 1.00 18.68 64 ASP B C 1
ATOM 1466 O O . ASP B 1 64 ? -10.496 5.251 -4.148 1.00 20.96 64 ASP B O 1
ATOM 1471 N N . GLY B 1 65 ? -8.456 4.431 -4.553 1.00 14.97 65 GLY B N 1
ATOM 1472 C CA . GLY B 1 65 ? -8.317 3.743 -3.263 1.00 15.04 65 GLY B CA 1
ATOM 1473 C C . GLY B 1 65 ? -8.977 2.371 -3.089 1.00 14.93 65 GLY B C 1
ATOM 1474 O O . GLY B 1 65 ? -9.196 1.926 -1.966 1.00 17.29 65 GLY B O 1
ATOM 1475 N N . VAL B 1 66 ? -9.315 1.707 -4.186 1.00 13.32 66 VAL B N 1
ATOM 1476 C CA . VAL B 1 66 ? -9.901 0.354 -4.139 1.00 12.71 66 VAL B CA 1
ATOM 1477 C C . VAL B 1 66 ? -8.821 -0.732 -4.218 1.00 13.25 66 VAL B C 1
ATOM 1478 O O . VAL B 1 66 ? -8.067 -0.822 -5.181 1.00 14.26 66 VAL B O 1
ATOM 1482 N N . PHE B 1 67 ? -8.758 -1.551 -3.181 1.00 13.70 67 PHE B N 1
ATOM 1483 C CA . PHE B 1 67 ? -7.743 -2.609 -3.070 1.00 13.97 67 PHE B CA 1
ATOM 1484 C C . PHE B 1 67 ? -8.049 -3.773 -4.021 1.00 14.20 67 PHE B C 1
ATOM 1485 O O . PHE B 1 67 ? -9.219 -4.179 -4.171 1.00 15.10 67 PHE B O 1
ATOM 1493 N N . VAL B 1 68 ? -7.001 -4.310 -4.649 1.00 13.50 68 VAL B N 1
ATOM 1494 C CA . VAL B 1 68 ? -7.132 -5.457 -5.555 1.00 13.86 68 VAL B CA 1
ATOM 1495 C C . VAL B 1 68 ? -6.353 -6.663 -5.028 1.00 12.46 68 VAL B C 1
ATOM 1496 O O . VAL B 1 68 ? -5.145 -6.805 -5.253 1.00 11.38 68 VAL B O 1
ATOM 1500 N N . LEU B 1 69 ? -7.073 -7.551 -4.352 1.00 12.72 69 LEU B N 1
ATOM 1501 C CA . LEU B 1 69 ? -6.459 -8.687 -3.664 1.00 12.63 69 LEU B CA 1
ATOM 1502 C C . LEU B 1 69 ? -5.582 -9.535 -4.576 1.00 11.83 69 LEU B C 1
ATOM 1503 O O . LEU B 1 69 ? -4.452 -9.867 -4.222 1.00 13.62 69 LEU B O 1
ATOM 1508 N N . GLU B 1 70 ? -6.099 -9.889 -5.758 1.00 13.40 70 GLU B N 1
ATOM 1509 C CA . GLU B 1 70 ? -5.386 -10.796 -6.666 1.00 13.36 70 GLU B CA 1
ATOM 1510 C C . GLU B 1 70 ? -4.038 -10.220 -7.057 1.00 12.33 70 GLU B C 1
ATOM 1511 O O . GLU B 1 70 ? -3.056 -10.949 -7.187 1.00 15.48 70 GLU B O 1
ATOM 1513 N N . GLU B 1 71 ? -4.000 -8.908 -7.272 1.00 12.06 71 GLU B N 1
ATOM 1514 C CA . GLU B 1 71 ? -2.762 -8.264 -7.684 1.00 10.56 71 GLU B CA 1
ATOM 1515 C C . GLU B 1 71 ? -1.781 -8.205 -6.522 1.00 10.41 71 GLU B C 1
ATOM 1516 O O . GLU B 1 71 ? -0.597 -8.391 -6.732 1.00 10.80 71 GLU B O 1
ATOM 1522 N N . GLU B 1 72 ? -2.276 -7.961 -5.310 1.00 11.24 72 GLU B N 1
ATOM 1523 C CA . GLU B 1 72 ? -1.391 -7.893 -4.157 1.00 11.32 72 GLU B CA 1
ATOM 1524 C C . GLU B 1 72 ? -0.768 -9.225 -3.860 1.00 12.56 72 GLU B C 1
ATOM 1525 O O . GLU B 1 72 ? 0.400 -9.276 -3.470 1.00 12.07 72 GLU B O 1
ATOM 1531 N N . LEU B 1 73 ? -1.540 -10.307 -4.036 1.00 12.02 73 LEU B N 1
ATOM 1532 C CA . LEU B 1 73 ? -1.027 -11.657 -3.781 1.00 12.33 73 LEU B CA 1
ATOM 1533 C C . LEU B 1 73 ? 0.086 -11.963 -4.796 1.00 11.83 73 LEU B C 1
ATOM 1534 O O . LEU B 1 73 ? 1.117 -12.533 -4.455 1.00 13.92 73 LEU B O 1
ATOM 1539 N N . GLU B 1 74 ? -0.117 -11.551 -6.037 1.00 13.37 74 GLU B N 1
ATOM 1540 C CA . GLU B 1 74 ? 0.916 -11.689 -7.077 1.00 14.72 74 GLU B CA 1
ATOM 1541 C C . GLU B 1 74 ? 2.188 -10.869 -6.770 1.00 14.47 74 GLU B C 1
ATOM 1542 O O . GLU B 1 74 ? 3.296 -11.279 -7.119 1.00 17.72 74 GLU B O 1
ATOM 1548 N N . ASN B 1 75 ? 2.008 -9.746 -6.089 1.00 12.58 75 ASN B N 1
ATOM 1549 C CA . ASN B 1 75 ? 3.096 -8.813 -5.696 1.00 11.93 75 ASN B CA 1
ATOM 1550 C C . ASN B 1 75 ? 4.001 -9.380 -4.601 1.00 12.37 75 ASN B C 1
ATOM 1551 O O . ASN B 1 75 ? 5.093 -8.871 -4.371 1.00 14.98 75 ASN B O 1
ATOM 1556 N N . VAL B 1 76 ? 3.539 -10.411 -3.909 1.00 13.41 76 VAL B N 1
ATOM 1557 C CA . VAL B 1 76 ? 4.333 -11.018 -2.844 1.00 12.62 76 VAL B CA 1
ATOM 1558 C C . VAL B 1 76 ? 5.533 -11.687 -3.518 1.00 13.50 76 VAL B C 1
ATOM 1559 O O . VAL B 1 76 ? 5.359 -12.425 -4.467 1.00 15.97 76 VAL B O 1
ATOM 1563 N N . PRO B 1 77 ? 6.750 -11.390 -3.053 1.00 14.20 77 PRO B N 1
ATOM 1564 C CA . PRO B 1 77 ? 7.926 -12.005 -3.706 1.00 13.60 77 PRO B CA 1
ATOM 1565 C C . PRO B 1 77 ? 7.881 -13.537 -3.672 1.00 14.62 77 PRO B C 1
ATOM 1566 O O . PRO B 1 77 ? 7.381 -14.107 -2.698 1.00 14.64 77 PRO B O 1
ATOM 1570 N N . PRO B 1 78 ? 8.385 -14.210 -4.728 1.00 15.53 78 PRO B N 1
ATOM 1571 C CA . PRO B 1 78 ? 8.335 -15.670 -4.843 1.00 15.46 78 PRO B CA 1
ATOM 1572 C C . PRO B 1 78 ? 8.926 -16.432 -3.656 1.00 17.78 78 PRO B C 1
ATOM 1573 O O . PRO B 1 78 ? 8.423 -17.503 -3.311 1.00 21.02 78 PRO B O 1
ATOM 1577 N N . GLU B 1 79 ? 9.968 -15.877 -3.042 1.00 17.20 79 GLU B N 1
ATOM 1578 C CA . GLU B 1 79 ? 10.678 -16.525 -1.933 1.00 17.32 79 GLU B CA 1
ATOM 1579 C C . GLU B 1 79 ? 9.864 -16.605 -0.638 1.00 18.46 79 GLU B C 1
ATOM 1580 O O . GLU B 1 79 ? 10.188 -17.394 0.257 1.00 19.42 79 GLU B O 1
ATOM 1586 N N . ILE B 1 80 ? 8.818 -15.786 -0.528 1.00 17.68 80 ILE B N 1
ATOM 1587 C CA . ILE B 1 80 ? 8.010 -15.712 0.677 1.00 16.48 80 ILE B CA 1
ATOM 1588 C C . ILE B 1 80 ? 6.506 -15.754 0.397 1.00 15.66 80 ILE B C 1
ATOM 1589 O O . ILE B 1 80 ? 5.719 -15.148 1.132 1.00 15.37 80 ILE B O 1
ATOM 1594 N N . LYS B 1 81 ? 6.094 -16.493 -0.638 1.00 15.56 81 LYS B N 1
ATOM 1595 C CA . LYS B 1 81 ? 4.668 -16.588 -0.989 1.00 16.82 81 LYS B CA 1
ATOM 1596 C C . LYS B 1 81 ? 3.805 -17.070 0.174 1.00 15.94 81 LYS B C 1
ATOM 1597 O O . LYS B 1 81 ? 2.787 -16.446 0.488 1.00 16.78 81 LYS B O 1
ATOM 1603 N N . GLU B 1 82 ? 4.192 -18.156 0.844 1.00 16.13 82 GLU B N 1
ATOM 1604 C CA . GLU B 1 82 ? 3.335 -18.681 1.909 1.00 16.63 82 GLU B CA 1
ATOM 1605 C C . GLU B 1 82 ? 3.151 -17.650 3.029 1.00 15.24 82 GLU B C 1
ATOM 1606 O O . GLU B 1 82 ? 2.026 -17.278 3.359 1.00 14.01 82 GLU B O 1
ATOM 1612 N N . GLU B 1 83 ? 4.260 -17.186 3.602 1.00 15.90 83 GLU B N 1
ATOM 1613 C CA . GLU B 1 83 ? 4.184 -16.276 4.745 1.00 17.00 83 GLU B CA 1
ATOM 1614 C C . GLU B 1 83 ? 3.615 -14.926 4.302 1.00 15.09 83 GLU B C 1
ATOM 1615 O O . GLU B 1 83 ? 2.867 -14.297 5.070 1.00 15.53 83 GLU B O 1
ATOM 1621 N N . GLY B 1 84 ? 3.942 -14.484 3.079 1.00 12.30 84 GLY B N 1
ATOM 1622 C CA . GLY B 1 84 ? 3.449 -13.194 2.568 1.00 12.56 84 GLY B CA 1
ATOM 1623 C C . GLY B 1 84 ? 1.952 -13.221 2.306 1.00 12.56 84 GLY B C 1
ATOM 1624 O O . GLY B 1 84 ? 1.234 -12.254 2.588 1.00 13.70 84 GLY B O 1
ATOM 1625 N N . HIS B 1 85 ? 1.482 -14.341 1.769 1.00 13.02 85 HIS B N 1
ATOM 1626 C CA . HIS B 1 85 ? 0.049 -14.509 1.496 1.00 13.39 85 HIS B CA 1
ATOM 1627 C C . HIS B 1 85 ? -0.694 -14.438 2.807 1.00 15.00 85 HIS B C 1
ATOM 1628 O O . HIS B 1 85 ? -1.713 -13.799 2.896 1.00 16.50 85 HIS B O 1
ATOM 1635 N N . ARG B 1 86 ? -0.184 -15.098 3.844 1.00 15.70 86 ARG B N 1
ATOM 1636 C CA . ARG B 1 86 ? -0.843 -15.049 5.148 1.00 16.63 86 ARG B CA 1
ATOM 1637 C C . ARG B 1 86 ? -1.055 -13.590 5.611 1.00 16.77 86 ARG B C 1
ATOM 1638 O O . ARG B 1 86 ? -2.126 -13.234 6.099 1.00 15.46 86 ARG B O 1
ATOM 1646 N N . VAL B 1 87 ? -0.037 -12.755 5.442 1.00 14.54 87 VAL B N 1
ATOM 1647 C CA . VAL B 1 87 ? -0.126 -11.363 5.853 1.00 13.25 87 VAL B CA 1
ATOM 1648 C C . VAL B 1 87 ? -1.190 -10.631 5.030 1.00 12.52 87 VAL B C 1
ATOM 1649 O O . VAL B 1 87 ? -2.045 -9.927 5.563 1.00 14.61 87 VAL B O 1
ATOM 1653 N N . VAL B 1 88 ? -1.150 -10.812 3.725 1.00 11.94 88 VAL B N 1
ATOM 1654 C CA . VAL B 1 88 ? -2.080 -10.103 2.859 1.00 11.35 88 VAL B CA 1
ATOM 1655 C C . VAL B 1 88 ? -3.522 -10.488 3.182 1.00 11.49 88 VAL B C 1
ATOM 1656 O O . VAL B 1 88 ? -4.362 -9.617 3.296 1.00 12.75 88 VAL B O 1
ATOM 1660 N N . HIS B 1 89 ? -3.797 -11.781 3.357 1.00 12.50 89 HIS B N 1
ATOM 1661 C CA . HIS B 1 89 ? -5.156 -12.234 3.706 1.00 11.95 89 HIS B CA 1
ATOM 1662 C C . HIS B 1 89 ? -5.607 -11.704 5.032 1.00 12.99 89 HIS B C 1
ATOM 1663 O O . HIS B 1 89 ? -6.777 -11.399 5.214 1.00 16.66 89 HIS B O 1
ATOM 1670 N N . SER B 1 90 ? -4.678 -11.547 5.969 1.00 14.48 90 SER B N 1
ATOM 1671 C CA . SER B 1 90 ? -5.031 -11.028 7.290 1.00 15.09 90 SER B CA 1
ATOM 1672 C C . SER B 1 90 ? -5.320 -9.515 7.256 1.00 14.42 90 SER B C 1
ATOM 1673 O O . SER B 1 90 ? -5.786 -8.949 8.248 1.00 18.27 90 SER B O 1
ATOM 1676 N N . CYS B 1 91 ? -5.044 -8.863 6.125 1.00 13.11 91 CYS B N 1
ATOM 1677 C CA . CYS B 1 91 ? -5.121 -7.405 6.040 1.00 13.01 91 CYS B CA 1
ATOM 1678 C C . C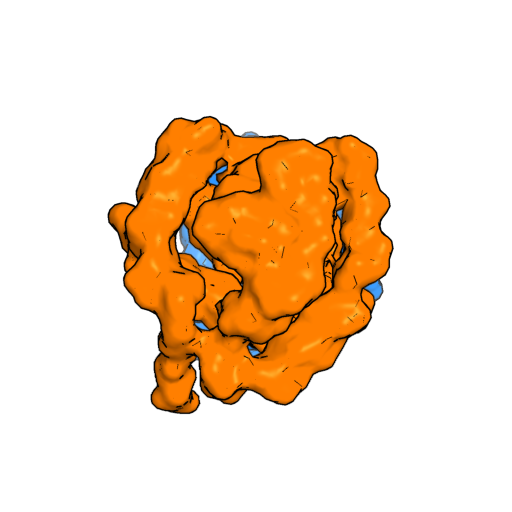YS B 1 91 ? -6.006 -6.882 4.902 1.00 14.55 91 CYS B C 1
ATOM 1679 O O . CYS B 1 91 ? -6.143 -5.663 4.717 1.00 15.99 91 CYS B O 1
ATOM 1682 N N . LYS B 1 92 ? -6.634 -7.806 4.183 1.00 14.09 92 LYS B N 1
ATOM 1683 C CA . LYS B 1 92 ? -7.342 -7.499 2.950 1.00 14.51 92 LYS B CA 1
ATOM 1684 C C . LYS B 1 92 ? -8.667 -6.765 3.163 1.00 16.03 92 LYS B C 1
ATOM 1685 O O . LYS B 1 92 ? -9.255 -6.256 2.199 1.00 20.22 92 LYS B O 1
ATOM 1691 N N . HIS B 1 93 ? -9.123 -6.724 4.407 1.00 15.87 93 HIS B N 1
ATOM 1692 C CA A HIS B 1 93 ? -10.373 -6.097 4.817 0.50 16.30 93 HIS B CA 1
ATOM 1693 C CA B HIS B 1 93 ? -10.390 -6.062 4.688 0.50 17.60 93 HIS B CA 1
ATOM 1694 C C . HIS B 1 93 ? -10.205 -4.630 5.130 1.00 17.11 93 HIS B C 1
ATOM 1695 O O . HIS B 1 93 ? -11.185 -3.926 5.321 1.00 19.38 93 HIS B O 1
ATOM 1708 N N . ILE B 1 94 ? -8.952 -4.167 5.219 1.00 15.12 94 ILE B N 1
ATOM 1709 C CA . ILE B 1 94 ? -8.668 -2.799 5.653 1.00 17.10 94 ILE B CA 1
ATOM 1710 C C . ILE B 1 94 ? -9.110 -1.798 4.597 1.00 18.09 94 ILE B C 1
ATOM 1711 O O . ILE B 1 94 ? -8.715 -1.888 3.433 1.00 21.21 94 ILE B O 1
ATOM 1716 N N . ASN B 1 95 ? -9.924 -0.832 5.001 1.00 17.94 95 ASN B N 1
ATOM 1717 C CA . ASN B 1 95 ? -10.477 0.128 4.055 1.00 19.69 95 ASN B CA 1
ATOM 1718 C C . ASN B 1 95 ? -10.786 1.443 4.737 1.00 18.45 95 ASN B C 1
ATOM 1719 O O . ASN B 1 95 ? -11.491 1.477 5.743 1.00 18.61 95 ASN B O 1
ATOM 1724 N N . HIS B 1 96 ? -10.220 2.518 4.213 1.00 17.27 96 HIS B N 1
ATOM 1725 C CA . HIS B 1 96 ? -10.527 3.846 4.698 1.00 20.16 96 HIS B CA 1
ATOM 1726 C C . HIS B 1 96 ? -11.086 4.588 3.507 1.00 22.33 96 HIS B C 1
ATOM 1727 O O . HIS B 1 96 ? -10.976 4.113 2.375 1.00 23.10 96 HIS B O 1
ATOM 1734 N N . ASP B 1 97 ? -11.724 5.726 3.726 1.00 26.00 97 ASP B N 1
ATOM 1735 C CA . ASP B 1 97 ? -12.420 6.399 2.618 1.00 27.29 97 ASP B CA 1
ATOM 1736 C C . ASP B 1 97 ? -11.488 7.221 1.705 1.00 30.06 97 ASP B C 1
ATOM 1737 O O . ASP B 1 97 ? -11.883 7.532 0.571 1.00 36.20 97 ASP B O 1
ATOM 1742 N N . GLU B 1 98 ? -10.275 7.553 2.179 1.00 23.91 98 GLU B N 1
ATOM 1743 C CA . GLU B 1 98 ? -9.233 8.220 1.347 1.00 20.97 98 GLU B CA 1
ATOM 1744 C C . GLU B 1 98 ? -8.214 7.186 0.918 1.00 16.60 98 GLU B C 1
ATOM 1745 O O . GLU B 1 98 ? -7.877 6.294 1.681 1.00 17.17 98 GLU B O 1
ATOM 1751 N N . ALA B 1 99 ? -7.713 7.334 -0.307 1.00 16.02 99 ALA B N 1
ATOM 1752 C CA . ALA B 1 99 ? -6.815 6.350 -0.910 1.00 13.10 99 ALA B CA 1
ATOM 1753 C C . ALA B 1 99 ? -5.447 6.276 -0.202 1.00 12.99 99 ALA B C 1
ATOM 1754 O O . ALA B 1 99 ? -4.948 5.177 0.064 1.00 13.30 99 ALA B O 1
ATOM 1756 N N . CYS B 1 100 ? -4.830 7.425 0.084 1.00 13.02 100 CYS B N 1
ATOM 1757 C CA . CYS B 1 100 ? -3.535 7.417 0.792 1.00 12.64 100 CYS B CA 1
ATOM 1758 C C . CYS B 1 100 ? -3.647 6.753 2.170 1.00 13.18 100 CYS B C 1
ATOM 1759 O O . CYS B 1 100 ? -2.796 5.923 2.547 1.00 14.61 100 CYS B O 1
ATOM 1762 N N . GLU B 1 101 ? -4.702 7.064 2.908 1.00 12.96 101 GLU B N 1
ATOM 1763 C CA . GLU B 1 101 ? -4.894 6.479 4.243 1.00 13.36 101 GLU B CA 1
ATOM 1764 C C . GLU B 1 101 ? -5.126 4.971 4.163 1.00 12.81 101 GLU B C 1
ATOM 1765 O O . GLU B 1 101 ? -4.606 4.214 4.981 1.00 12.21 101 GLU B O 1
ATOM 1771 N N . THR B 1 102 ? -5.913 4.540 3.175 1.00 11.62 102 THR B N 1
ATOM 1772 C CA . THR B 1 102 ? -6.130 3.124 2.917 1.00 10.95 102 THR B CA 1
ATOM 1773 C C . THR B 1 102 ? -4.800 2.405 2.689 1.00 10.52 102 THR B C 1
ATOM 1774 O O . THR B 1 102 ? -4.572 1.391 3.333 1.00 10.68 102 THR B O 1
ATOM 1778 N N . ALA B 1 103 ? -3.939 2.931 1.797 1.00 10.11 103 ALA B N 1
ATOM 1779 C CA . ALA B 1 103 ? -2.626 2.350 1.542 1.00 10.07 103 ALA B CA 1
ATOM 1780 C C . ALA B 1 103 ? -1.794 2.284 2.808 1.00 10.65 103 ALA B C 1
ATOM 1781 O O . ALA B 1 103 ? -1.222 1.245 3.138 1.00 10.87 103 ALA B O 1
ATOM 1783 N N . TYR B 1 104 ? -1.766 3.386 3.529 1.00 11.18 104 TYR B N 1
ATOM 1784 C CA . TYR B 1 104 ? -1.025 3.471 4.788 1.00 11.66 104 TYR B CA 1
ATOM 1785 C C . TYR B 1 104 ? -1.503 2.440 5.826 1.00 12.14 104 TYR B C 1
ATOM 1786 O O . TYR B 1 104 ? -0.687 1.738 6.434 1.00 12.68 104 TYR B O 1
ATOM 1795 N N . GLN B 1 105 ? -2.813 2.330 6.014 1.00 10.86 105 GLN B N 1
ATOM 1796 C CA . GLN B 1 105 ? -3.338 1.427 7.020 1.00 10.95 105 GLN B CA 1
ATOM 1797 C C . GLN B 1 105 ? -3.203 -0.041 6.648 1.00 9.67 105 GLN B C 1
ATOM 1798 O O . GLN B 1 105 ? -2.959 -0.869 7.526 1.00 11.03 105 GLN B O 1
ATOM 1804 N N . ILE B 1 106 ? -3.275 -0.355 5.354 1.00 9.99 106 ILE B N 1
ATOM 1805 C CA . ILE B 1 106 ? -3.010 -1.697 4.890 1.00 10.25 106 ILE B CA 1
ATOM 1806 C C . ILE B 1 106 ? -1.571 -2.070 5.277 1.00 9.09 106 ILE B C 1
ATOM 1807 O O . ILE B 1 106 ? -1.344 -3.155 5.790 1.00 10.30 106 ILE B O 1
ATOM 1812 N N . HIS B 1 107 ? -0.622 -1.182 5.012 1.00 9.24 107 HIS B N 1
ATOM 1813 C CA . HIS B 1 107 ? 0.774 -1.383 5.429 1.00 9.74 107 HIS B CA 1
ATOM 1814 C C . HIS B 1 107 ? 0.991 -1.483 6.922 1.00 11.22 107 HIS B C 1
ATOM 1815 O O . HIS B 1 107 ? 1.818 -2.282 7.367 1.00 11.92 107 HIS B O 1
ATOM 1822 N N . GLN B 1 108 ? 0.259 -0.727 7.723 1.00 12.05 108 GLN B N 1
ATOM 1823 C CA . GLN B 1 108 ? 0.449 -0.837 9.183 1.00 11.74 108 GLN B CA 1
ATOM 1824 C C . GLN B 1 108 ? -0.081 -2.204 9.645 1.00 12.25 108 GLN B C 1
ATOM 1825 O O . GLN B 1 108 ? 0.452 -2.828 10.612 1.00 15.16 108 GLN B O 1
ATOM 1831 N N . CYS B 1 109 ? -1.124 -2.675 8.967 1.00 10.46 109 CYS B N 1
ATOM 1832 C CA . CYS B 1 109 ? -1.636 -4.009 9.215 1.00 10.76 109 CYS B CA 1
ATOM 1833 C C . CYS B 1 109 ? -0.589 -5.079 8.854 1.00 11.08 109 CYS B C 1
ATOM 1834 O O . CYS B 1 109 ? -0.407 -6.054 9.595 1.00 10.24 109 CYS B O 1
ATOM 1837 N N . TYR B 1 110 ? 0.085 -4.921 7.711 1.00 11.91 110 TYR B N 1
ATOM 1838 C CA . TYR B 1 110 ? 1.165 -5.843 7.345 1.00 11.67 110 TYR B CA 1
ATOM 1839 C C . TYR B 1 110 ? 2.221 -5.906 8.443 1.00 11.70 110 TYR B C 1
ATOM 1840 O O . TYR B 1 110 ? 2.689 -6.994 8.834 1.00 11.86 110 TYR B O 1
ATOM 1849 N N . LYS B 1 111 ? 2.601 -4.739 8.937 1.00 11.80 111 LYS B N 1
ATOM 1850 C CA . LYS B 1 111 ? 3.679 -4.639 9.903 1.00 12.67 111 LYS B CA 1
ATOM 1851 C C . LYS B 1 111 ? 3.308 -5.327 11.190 1.00 14.14 111 LYS B C 1
ATOM 1852 O O . LYS B 1 111 ? 4.123 -6.035 11.779 1.00 14.26 111 LYS B O 1
ATOM 1858 N N . GLN B 1 112 ? 2.059 -5.130 11.612 1.00 13.43 112 GLN B N 1
ATOM 1859 C CA . GLN B 1 112 ? 1.531 -5.735 12.843 1.00 15.49 112 GLN B CA 1
ATOM 1860 C C . GLN B 1 112 ? 1.397 -7.262 12.697 1.00 16.96 112 GLN B C 1
ATOM 1861 O O . GLN B 1 112 ? 1.736 -8.031 13.612 1.00 17.30 112 GLN B O 1
ATOM 1863 N N . SER B 1 113 ? 0.896 -7.687 11.532 1.00 13.71 113 SER B N 1
ATOM 1864 C CA . SER B 1 113 ? 0.701 -9.085 11.221 1.00 14.02 113 SER B CA 1
ATOM 1865 C C . SER B 1 113 ? 1.963 -9.933 11.349 1.00 13.68 113 SER B C 1
ATOM 1866 O O . SER B 1 113 ? 1.909 -10.998 11.940 1.00 16.35 113 SER B O 1
ATOM 1869 N N . ASP B 1 114 ? 3.078 -9.442 10.804 1.00 12.73 114 ASP B N 1
ATOM 1870 C CA . ASP B 1 114 ? 4.339 -10.154 10.752 1.00 13.91 114 ASP B CA 1
ATOM 1871 C C . ASP B 1 114 ? 5.467 -9.122 10.618 1.00 14.21 114 ASP B C 1
ATOM 1872 O O . ASP B 1 114 ? 5.964 -8.842 9.511 1.00 14.07 114 ASP B O 1
ATOM 1877 N N . PRO B 1 115 ? 5.872 -8.540 11.744 1.00 13.84 115 PRO B N 1
ATOM 1878 C CA . PRO B 1 115 ? 6.844 -7.459 11.652 1.00 14.58 115 PRO B CA 1
ATOM 1879 C C . PRO B 1 115 ? 8.204 -7.894 11.120 1.00 14.80 115 PRO B C 1
ATOM 1880 O O . PRO B 1 115 ? 8.854 -7.107 10.432 1.00 16.00 115 PRO B O 1
ATOM 1884 N N . GLU B 1 116 ? 8.646 -9.120 11.417 1.00 15.13 116 GLU B N 1
ATOM 1885 C CA . GLU B 1 116 ? 9.961 -9.557 10.912 1.00 16.79 116 GLU B CA 1
ATOM 1886 C C . GLU B 1 116 ? 9.907 -9.710 9.390 1.00 15.97 116 GLU B C 1
ATOM 1887 O O . GLU B 1 116 ? 10.833 -9.290 8.681 1.00 15.38 116 GLU B O 1
ATOM 1890 N N . LEU B 1 117 ? 8.820 -10.273 8.887 1.00 15.20 117 LEU B N 1
ATOM 1891 C CA . LEU B 1 117 ? 8.697 -10.463 7.432 1.00 13.31 117 LEU B CA 1
ATOM 1892 C C . LEU B 1 117 ? 8.590 -9.105 6.736 1.00 14.09 117 LEU B C 1
ATOM 1893 O O . LEU B 1 117 ? 9.210 -8.868 5.669 1.00 14.55 117 LEU B O 1
ATOM 1898 N N . TYR B 1 118 ? 7.788 -8.222 7.329 1.00 11.79 118 TYR B N 1
ATOM 1899 C CA . TYR B 1 118 ? 7.620 -6.854 6.806 1.00 12.30 118 TYR B CA 1
ATOM 1900 C C . TYR B 1 118 ? 8.933 -6.090 6.776 1.00 12.53 118 TYR B C 1
ATOM 1901 O O . TYR B 1 118 ? 9.259 -5.467 5.779 1.00 13.21 118 TYR B O 1
ATOM 1910 N N . SER B 1 119 ? 9.705 -6.160 7.859 1.00 12.88 119 SER B N 1
ATOM 1911 C CA . SER B 1 119 ? 11.041 -5.576 7.867 1.00 13.52 119 SER B CA 1
ATOM 1912 C C . SER B 1 119 ? 11.930 -6.127 6.753 1.00 13.69 119 SER B C 1
ATOM 1913 O O . SER B 1 119 ? 12.648 -5.354 6.076 1.00 15.65 119 SER B O 1
ATOM 1916 N N . LEU B 1 120 ? 11.893 -7.446 6.541 1.00 13.46 120 LEU B N 1
ATOM 1917 C CA . LEU B 1 120 ? 12.679 -8.085 5.462 1.00 13.94 120 LEU B CA 1
ATOM 1918 C C . LEU B 1 120 ? 12.329 -7.480 4.124 1.00 13.67 120 LEU B C 1
ATOM 1919 O O . LEU B 1 120 ? 13.219 -7.098 3.370 1.00 14.46 120 LEU B O 1
ATOM 1924 N N . VAL B 1 121 ? 11.036 -7.364 3.849 1.00 12.67 121 VAL B N 1
ATOM 1925 C CA . VAL B 1 121 ? 10.586 -6.812 2.563 1.00 12.06 121 VAL B CA 1
ATOM 1926 C C . VAL B 1 121 ? 10.932 -5.315 2.372 1.00 12.29 121 VAL B C 1
ATOM 1927 O O . VAL B 1 121 ? 11.444 -4.914 1.313 1.00 13.15 121 VAL B O 1
ATOM 1931 N N . VAL B 1 122 ? 10.649 -4.493 3.378 1.00 14.79 122 VAL B N 1
ATOM 1932 C CA . VAL B 1 122 ? 10.920 -3.059 3.291 1.00 13.16 122 VAL B CA 1
ATOM 1933 C C . VAL B 1 122 ? 12.420 -2.764 3.252 1.00 13.42 122 VAL B C 1
ATOM 1934 O O . VAL B 1 122 ? 12.827 -1.859 2.553 1.00 13.11 122 VAL B O 1
ATOM 1938 N N . ARG B 1 123 ? 13.243 -3.524 3.985 1.00 14.49 123 ARG B N 1
ATOM 1939 C CA . ARG B 1 123 ? 14.696 -3.312 3.912 1.00 14.75 123 ARG B CA 1
ATOM 1940 C C . ARG B 1 123 ? 15.242 -3.671 2.519 1.00 13.52 123 ARG B C 1
ATOM 1941 O O . ARG B 1 123 ? 16.089 -2.955 1.983 1.00 14.27 123 ARG B O 1
ATOM 1946 N N . ALA B 1 124 ? 14.754 -4.769 1.937 1.00 14.53 124 ALA B N 1
ATOM 1947 C CA . ALA B 1 124 ? 15.143 -5.184 0.587 1.00 13.59 124 ALA B CA 1
ATOM 1948 C C . ALA B 1 124 ? 14.824 -4.093 -0.407 1.00 14.62 124 ALA B C 1
ATOM 1949 O O . ALA B 1 124 ? 15.664 -3.731 -1.233 1.00 16.33 124 ALA B O 1
ATOM 1951 N N . PHE B 1 125 ? 13.606 -3.571 -0.319 1.00 14.42 125 PHE B N 1
ATOM 1952 C CA . PHE B 1 125 ? 13.179 -2.460 -1.169 1.00 14.40 125 PHE B CA 1
ATOM 1953 C C . PHE B 1 125 ? 14.075 -1.234 -0.958 1.00 14.15 125 PHE B C 1
ATOM 1954 O O . PHE B 1 125 ? 14.607 -0.674 -1.920 1.00 14.00 125 PHE B O 1
ATOM 1962 N N . ASP B 1 126 ? 14.298 -0.860 0.295 1.00 14.88 126 ASP B N 1
ATOM 1963 C CA . ASP B 1 126 ? 15.089 0.318 0.605 1.00 16.63 126 ASP B CA 1
ATOM 1964 C C . ASP B 1 126 ? 16.535 0.184 0.116 1.00 15.45 126 ASP B C 1
ATOM 1965 O O . ASP B 1 126 ? 17.133 1.173 -0.296 1.00 15.47 126 ASP B O 1
ATOM 1970 N N . ALA B 1 127 ? 17.060 -1.042 0.118 1.00 15.38 127 ALA B N 1
ATOM 1971 C CA . ALA B 1 127 ? 18.414 -1.348 -0.343 1.00 16.00 127 ALA B CA 1
ATOM 1972 C C . ALA B 1 127 ? 18.549 -1.351 -1.868 1.00 16.71 127 ALA B C 1
ATOM 1973 O O . ALA B 1 127 ? 19.672 -1.365 -2.406 1.00 17.59 127 ALA B O 1
ATOM 1975 N N . THR B 1 128 ? 17.418 -1.344 -2.568 1.00 15.52 128 THR B N 1
ATOM 1976 C CA . THR B 1 128 ? 17.413 -1.412 -4.033 1.00 15.47 128 THR B CA 1
ATOM 1977 C C . THR B 1 128 ? 17.305 -0.023 -4.673 1.00 15.91 128 THR B C 1
ATOM 1978 O O . THR B 1 128 ? 17.739 0.169 -5.804 1.00 15.66 128 THR B O 1
ATOM 1982 N N . ILE B 1 129 ? 16.685 0.925 -3.969 1.00 16.08 129 ILE B N 1
ATOM 1983 C CA . ILE B 1 129 ? 16.327 2.236 -4.545 1.00 16.53 129 ILE B CA 1
ATOM 1984 C C . ILE B 1 129 ? 17.447 3.285 -4.552 1.00 20.89 129 ILE B C 1
ATOM 1985 O O . ILE B 1 129 ? 17.427 4.210 -5.376 1.00 24.68 129 ILE B O 1
ATOM 1990 N N . GLY B 1 130 ? 18.405 3.158 -3.637 1.00 21.40 130 GLY B N 1
ATOM 1991 C CA . GLY B 1 130 ? 19.492 4.144 -3.506 1.00 32.35 130 GLY B CA 1
ATOM 1992 C C . GLY B 1 130 ? 19.177 5.644 -3.496 1.00 36.51 130 GLY B C 1
ATOM 1993 O O . GLY B 1 130 ? 18.006 6.075 -3.550 1.00 34.07 130 GLY B O 1
ATOM 1994 N N . ASP B 1 131 ? 20.266 6.403 -3.337 1.00 38.45 131 ASP B N 1
ATOM 1995 C CA A ASP B 1 131 ? 20.287 7.873 -3.455 0.50 38.55 131 ASP B CA 1
ATOM 1996 C CA B ASP B 1 131 ? 20.357 7.841 -3.603 0.50 37.24 131 ASP B CA 1
ATOM 1997 C C . ASP B 1 131 ? 21.667 8.406 -3.061 1.00 35.00 131 ASP B C 1
ATOM 1998 O O . ASP B 1 131 ? 22.200 7.989 -2.026 1.00 51.67 131 ASP B O 1
#

InterPro domains:
  IPR006170 Pheromone/general odorant binding protein [PF01395] (31-133)
  IPR006170 Pheromone/general odorant binding protein [SM00708] (39-135)
  IPR036728 Pheromone/general odorant binding protein superfamily [G3DSA:1.10.238.20] (22-152)
  IPR036728 Pheromone/general odorant binding protein superfamily [SSF47565] (31-139)

Nearest PDB structures (foldseek):
  4pt1-assembly2_B  TM=9.984E-01  e=1.464E-17  Locusta migratoria
  3d73-assembly1_A  TM=8.665E-01  e=6.763E-05  Apis mellifera
  3d78-assembly2_A  TM=8.491E-01  e=5.492E-05  Apis mellifera
  3d77-assembly1_A  TM=8.410E-01  e=9.738E-05  Apis mellifera
  3cz2-assembly1_A  TM=8.098E-01  e=7.506E-05  Apis mellifera

Sequence (257 aa):
VNMKLTGRIMDAAKEVDHTCRSSTGVPRDMLHHRYAEGQTVDDDDFKCYLKCIMVEFNSLSDDGVFVLEEELENVPPEIKEEGHRVVHSCKHINHDEACETAYQIHQCYKQSDPELYSLVVRAFDATIGDNMKLTGRIMDAAKEVDHTCRSSTGVPRDMLHRYAEGQTVDDDDDFKCYLKCIMVEFNSLSDDGVFVLEEELENVPPEIKEEGHRVVHSCKHHINHDEACETAYQIHQCYKQSDPELYSLVVRAFDATIGDD

CATH classification: 1.10.238.20

Foldseek 3Di:
DPDQFDADCLVCLQVLCVVLCVVLVDDPCQQLVVLVVHDRDPLSVLVSLLSSCCVQVQAPPFADGDLVSVLNRGGPSCSVVSNVQSVQLVPQGDPGNSVSSVVSLVSSCVSPVVVSSVVSNSSVVSHDD/DDAFDADCLVCLQVLLVVLCVVQVDDLVLLVVVLVPDDDPDLSVLSSLLSSCCVQVQAPPQADGDLVSQLNRGTPVCSVVSNQQSVQQVVQGDRGRSVSSVSSLVSSCVSPVVVSSSVSNSSSVRNDD

Radius of gyration: 20.2 Å; Cα contacts (8 Å, |Δi|>4): 336; chains: 2; bounding box: 48×43×48 Å

B-factor: mean 21.1, std 8.12, range [8.98, 57.87]

Secondary structure (DSSP, 8-state):
------SHHHHTHHHHHHHHHHHHT--HHHHHHHHTT-----HHHHHHHHHHHHHTTSB-TT--B-HHHHHHHS-GGGHHHHHHHHHHTTT---SSHHHHHHHHHHHHHHH-HHHHHHHHHHHHHHH--/-PPP-SHHHHHHHHHHHHHHHHH---HHHHHHHHTT-----HHHHHHHHHHHHHTTSB-TT--B-HHHHHHHS-GGGHHHHHHHHHHHTT---SSHHHHHHHHHHHHHHH-HHHHHHHHHHHHHHH--